Protein AF-A0A927XT81-F1 (afdb_monomer_lite)

Sequence (200 aa):
MRCKNCGIEMKPNAKFCHLCGEPDPSAGAPMPTRICDTCGSEMAREDVYCPNCGIKDGPEVQIVPVVHAEQKTDTRQPLGLAVLVIMAHTLLSVLGLVEHFVEGQYVFNHMQGGGEFVVAGVATIMMIPHWFLLGLGAIFSFVGWVARKPWGYLVASILQCVSVLVLIGVFISRPSYLITYGVLIICGFVSMSLLKKKGY

Structure (mmCIF, N/CA/C/O backbone):
data_AF-A0A927XT81-F1
#
_entry.id   AF-A0A927XT81-F1
#
loop_
_atom_site.group_PDB
_atom_site.id
_atom_site.type_symbol
_atom_site.label_atom_id
_atom_site.label_alt_id
_atom_site.label_comp_id
_atom_site.label_asym_id
_atom_site.label_entity_id
_atom_site.label_seq_id
_atom_site.pdbx_PDB_ins_code
_atom_site.Cartn_x
_atom_site.Cartn_y
_atom_site.Cartn_z
_atom_site.occupancy
_atom_site.B_iso_or_equiv
_atom_site.auth_seq_id
_atom_site.auth_comp_id
_atom_site.auth_asym_id
_atom_site.auth_atom_id
_atom_site.pdbx_PDB_model_num
ATOM 1 N N . MET A 1 1 ? 14.499 6.305 65.878 1.00 74.62 1 MET A N 1
ATOM 2 C CA . MET A 1 1 ? 13.408 6.584 66.846 1.00 74.62 1 MET A CA 1
ATOM 3 C C . MET A 1 1 ? 13.192 5.349 67.707 1.00 74.62 1 MET A C 1
ATOM 5 O O . MET A 1 1 ? 13.441 4.259 67.210 1.00 74.62 1 MET A O 1
ATOM 9 N N . ARG A 1 2 ? 12.825 5.489 68.987 1.00 83.31 2 ARG A N 1
ATOM 10 C CA . ARG A 1 2 ? 12.595 4.341 69.884 1.00 83.31 2 ARG A CA 1
ATOM 11 C C . ARG A 1 2 ? 11.103 4.083 70.047 1.00 83.31 2 ARG A C 1
ATOM 13 O O . ARG A 1 2 ? 10.336 5.033 70.185 1.00 83.31 2 ARG A O 1
ATOM 20 N N . CYS A 1 3 ? 10.703 2.815 70.030 1.00 83.56 3 CYS A N 1
ATOM 21 C CA . CYS A 1 3 ? 9.324 2.428 70.309 1.00 83.56 3 CYS A CA 1
ATOM 22 C C . CYS A 1 3 ? 8.955 2.842 71.743 1.00 83.56 3 CYS A C 1
ATOM 24 O O . CYS A 1 3 ? 9.677 2.510 72.680 1.00 83.56 3 CYS A O 1
ATOM 26 N N . LYS A 1 4 ? 7.831 3.545 71.929 1.00 83.88 4 LYS A N 1
ATOM 27 C CA . LYS A 1 4 ? 7.372 3.972 73.265 1.00 83.88 4 LYS A CA 1
ATOM 28 C C . LYS A 1 4 ? 6.900 2.811 74.145 1.00 83.88 4 LYS A C 1
ATOM 30 O O . LYS A 1 4 ? 6.887 2.960 75.358 1.00 83.88 4 LYS A O 1
ATOM 35 N N . ASN A 1 5 ? 6.527 1.685 73.538 1.00 85.69 5 ASN A N 1
ATOM 36 C CA . ASN A 1 5 ? 6.029 0.509 74.244 1.00 85.69 5 ASN A CA 1
ATOM 37 C C . ASN A 1 5 ? 7.186 -0.410 74.694 1.00 85.69 5 ASN A C 1
ATOM 39 O O . ASN A 1 5 ? 7.349 -0.668 75.880 1.00 85.69 5 ASN A O 1
ATOM 43 N N . CYS A 1 6 ? 8.065 -0.834 73.775 1.00 87.94 6 CYS A N 1
ATOM 44 C CA . CYS A 1 6 ? 9.138 -1.792 74.093 1.00 87.94 6 CYS A CA 1
ATOM 45 C C . CYS A 1 6 ? 10.559 -1.196 74.151 1.00 87.94 6 CYS A C 1
ATOM 47 O O . CYS A 1 6 ? 11.518 -1.920 74.402 1.00 87.94 6 CYS A O 1
ATOM 49 N N . GLY A 1 7 ? 10.733 0.099 73.869 1.00 85.75 7 GLY A N 1
ATOM 50 C CA . GLY A 1 7 ? 12.018 0.803 73.980 1.00 85.75 7 GLY A CA 1
ATOM 51 C C . GLY A 1 7 ? 13.047 0.525 72.876 1.00 85.75 7 GLY A C 1
ATOM 52 O O . GLY A 1 7 ? 14.101 1.164 72.870 1.00 85.75 7 GLY A O 1
ATOM 53 N N . ILE A 1 8 ? 12.768 -0.384 71.933 1.00 88.44 8 ILE A N 1
ATOM 54 C CA . ILE A 1 8 ? 13.733 -0.774 70.895 1.00 88.44 8 ILE A CA 1
ATOM 55 C C . ILE A 1 8 ? 13.899 0.305 69.824 1.00 88.44 8 ILE A C 1
ATOM 57 O O . ILE A 1 8 ? 12.967 1.055 69.515 1.00 88.44 8 ILE A O 1
ATOM 61 N N . GLU A 1 9 ? 15.089 0.378 69.237 1.00 85.88 9 GLU A N 1
ATOM 62 C CA . GLU A 1 9 ? 15.362 1.287 68.130 1.00 85.88 9 GLU A CA 1
ATOM 63 C C . GLU A 1 9 ? 14.723 0.787 66.835 1.00 85.88 9 GLU A C 1
ATOM 65 O O . GLU A 1 9 ? 14.917 -0.344 66.394 1.00 85.88 9 GLU A O 1
ATOM 70 N N . MET A 1 10 ? 13.932 1.662 66.223 1.00 80.69 10 MET A N 1
ATOM 71 C CA . MET A 1 10 ? 13.250 1.421 64.963 1.00 80.69 10 MET A CA 1
ATOM 72 C C . MET A 1 10 ? 14.012 2.085 63.817 1.00 80.69 10 MET A C 1
ATOM 74 O O . MET A 1 10 ? 14.551 3.191 63.966 1.00 80.69 10 MET A O 1
ATOM 78 N N . LYS A 1 11 ? 14.019 1.415 62.658 1.00 81.12 11 LYS A N 1
ATOM 79 C CA . LYS A 1 11 ? 14.530 1.975 61.400 1.00 81.12 11 LYS A CA 1
ATOM 80 C C . LYS A 1 11 ? 13.775 3.270 61.056 1.00 81.12 11 LYS A C 1
ATOM 82 O O . LYS A 1 11 ? 12.571 3.338 61.310 1.00 81.12 11 LYS A O 1
ATOM 87 N N . PRO A 1 12 ? 14.438 4.281 60.468 1.00 72.56 12 PRO A N 1
ATOM 88 C CA . PRO A 1 12 ? 13.758 5.491 60.006 1.00 72.56 12 PRO A CA 1
ATOM 89 C C . PRO A 1 12 ? 12.654 5.122 58.994 1.00 72.56 12 PRO A C 1
ATOM 91 O O . PRO A 1 12 ? 12.904 4.327 58.091 1.00 72.56 12 PRO A O 1
ATOM 94 N N . ASN A 1 13 ? 11.441 5.667 59.172 1.00 70.06 13 ASN A N 1
ATOM 95 C CA . ASN A 1 13 ? 10.201 5.357 58.425 1.00 70.06 13 ASN A CA 1
ATOM 96 C C . ASN A 1 13 ? 9.564 3.965 58.643 1.00 70.06 13 ASN A C 1
ATOM 98 O O . ASN A 1 13 ? 8.733 3.538 57.838 1.00 70.06 13 ASN A O 1
ATOM 102 N N . ALA A 1 14 ? 9.896 3.242 59.716 1.00 70.50 14 ALA A N 1
ATOM 103 C CA . ALA A 1 14 ? 9.127 2.054 60.092 1.00 70.50 14 ALA A CA 1
ATOM 104 C C . ALA A 1 14 ? 7.700 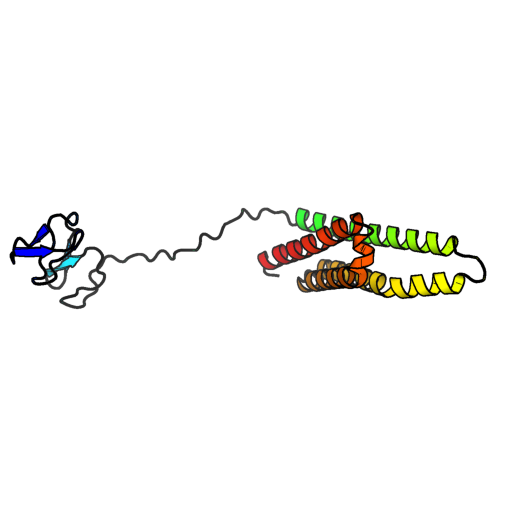2.446 60.531 1.00 70.50 14 ALA A C 1
ATOM 106 O O . ALA A 1 14 ? 7.541 3.247 61.445 1.00 70.50 14 ALA A O 1
ATOM 107 N N . LYS A 1 15 ? 6.667 1.877 59.887 1.00 78.38 15 LYS A N 1
ATOM 108 C CA . LYS A 1 15 ? 5.251 2.114 60.244 1.00 78.38 15 LYS A CA 1
ATOM 109 C C . LYS A 1 15 ? 4.843 1.423 61.551 1.00 78.38 15 LYS A C 1
ATOM 111 O O . LYS A 1 15 ? 3.963 1.912 62.247 1.00 78.38 15 LYS A O 1
ATOM 116 N N . PHE A 1 16 ? 5.501 0.309 61.876 1.00 84.88 16 PHE A N 1
ATOM 117 C CA . PHE A 1 16 ? 5.245 -0.510 63.060 1.00 84.88 16 PHE A CA 1
ATOM 118 C C . PHE A 1 16 ? 6.561 -0.982 63.685 1.00 84.88 16 PHE A C 1
ATOM 120 O O . PHE A 1 16 ? 7.563 -1.181 62.986 1.00 84.88 16 PHE A O 1
ATOM 127 N N . CYS A 1 17 ? 6.553 -1.208 64.997 1.00 86.81 17 CYS A N 1
ATOM 128 C CA . CYS A 1 17 ? 7.654 -1.841 65.706 1.00 86.81 17 CYS A CA 1
ATOM 129 C C . CYS A 1 17 ? 7.784 -3.314 65.297 1.00 86.81 17 CYS A C 1
ATOM 131 O O . CYS A 1 17 ? 6.857 -4.101 65.456 1.00 86.81 17 CYS A O 1
ATOM 133 N N . HIS A 1 18 ? 8.970 -3.709 64.835 1.00 85.00 18 HIS A N 1
ATOM 134 C CA . HIS A 1 18 ? 9.267 -5.087 64.427 1.00 85.00 18 HIS A CA 1
ATOM 135 C C . HIS A 1 18 ? 9.268 -6.099 65.585 1.00 85.00 18 HIS A C 1
ATOM 137 O O . HIS A 1 18 ? 9.259 -7.297 65.323 1.00 85.00 18 HIS A O 1
ATOM 143 N N . LEU A 1 19 ? 9.309 -5.638 66.842 1.00 86.56 19 LEU A N 1
ATOM 144 C CA . LEU A 1 19 ? 9.325 -6.514 68.016 1.00 86.56 19 LEU A CA 1
ATOM 145 C C . LEU A 1 19 ? 7.960 -6.615 68.711 1.00 86.56 19 LEU A C 1
ATOM 147 O O . LEU A 1 19 ? 7.567 -7.708 69.097 1.00 86.56 19 LEU A O 1
ATOM 151 N N . CYS A 1 20 ? 7.239 -5.501 68.883 1.00 83.69 20 CYS A N 1
ATOM 152 C CA . CYS A 1 20 ? 5.967 -5.482 69.619 1.00 83.69 20 CYS A CA 1
ATOM 153 C C . CYS A 1 20 ? 4.733 -5.166 68.762 1.00 83.69 20 CYS A C 1
ATOM 155 O O . CYS A 1 20 ? 3.623 -5.226 69.276 1.00 83.69 20 CYS A O 1
ATOM 157 N N . GLY A 1 21 ? 4.901 -4.811 67.484 1.00 75.88 21 GLY A N 1
ATOM 158 C CA . GLY A 1 21 ? 3.792 -4.493 66.578 1.00 75.88 21 GLY A CA 1
ATOM 159 C C . GLY A 1 21 ? 3.173 -3.103 66.754 1.00 75.88 21 GLY A C 1
ATOM 160 O O . GLY A 1 21 ? 2.334 -2.722 65.945 1.00 75.88 21 GLY A O 1
ATOM 161 N N . GLU A 1 22 ? 3.595 -2.321 67.754 1.00 83.19 22 GLU A N 1
ATOM 162 C CA . GLU A 1 22 ? 3.037 -0.987 68.015 1.00 83.19 22 GLU A CA 1
ATOM 163 C C . GLU A 1 22 ? 3.294 -0.021 66.836 1.00 83.19 22 GLU A C 1
ATOM 165 O O . GLU A 1 22 ? 4.442 0.063 66.374 1.00 83.19 22 GLU A O 1
ATOM 170 N N . PRO A 1 23 ? 2.280 0.720 66.348 1.00 76.69 23 PRO A N 1
ATOM 171 C CA . PRO A 1 23 ? 2.449 1.705 65.282 1.00 76.69 23 PRO A CA 1
ATOM 172 C C . PRO A 1 23 ? 3.305 2.900 65.723 1.00 76.69 23 PRO A C 1
ATOM 174 O O . PRO A 1 23 ? 3.270 3.334 66.876 1.00 76.69 23 PRO A O 1
ATOM 177 N N . ASP A 1 24 ? 4.080 3.462 64.793 1.00 70.38 24 ASP A N 1
ATOM 178 C CA . ASP A 1 24 ? 4.872 4.662 65.067 1.00 70.38 24 ASP A CA 1
ATOM 179 C C . ASP A 1 24 ? 3.983 5.925 65.039 1.00 70.38 24 ASP A C 1
ATOM 181 O O . ASP A 1 24 ? 3.354 6.201 64.015 1.00 70.38 24 ASP A O 1
ATOM 185 N N . PRO A 1 25 ? 3.946 6.745 66.110 1.00 59.03 25 PRO A N 1
ATOM 186 C CA . PRO A 1 25 ? 3.122 7.957 66.155 1.00 59.03 25 PRO A CA 1
ATOM 187 C C . PRO A 1 25 ? 3.550 9.057 65.161 1.00 59.03 25 PRO A C 1
ATOM 189 O O . PRO A 1 25 ? 2.812 10.017 64.961 1.00 59.03 25 PRO A O 1
ATOM 192 N N . SER A 1 26 ? 4.733 8.950 64.550 1.00 61.44 26 SER A N 1
ATOM 193 C CA . SER A 1 26 ? 5.248 9.838 63.501 1.00 61.44 26 SER A CA 1
ATOM 194 C C . SER A 1 26 ? 4.888 9.368 62.086 1.00 61.44 26 SER A C 1
ATOM 196 O O . SER A 1 26 ? 5.132 10.102 61.125 1.00 61.44 26 SER A O 1
ATOM 198 N N . ALA A 1 27 ? 4.328 8.165 61.928 1.00 57.78 27 ALA A N 1
ATOM 199 C CA . ALA A 1 27 ? 3.980 7.576 60.640 1.00 57.78 27 ALA A CA 1
ATOM 200 C C . ALA A 1 27 ? 2.530 7.884 60.220 1.00 57.78 27 ALA A C 1
ATOM 202 O O . ALA A 1 27 ? 1.764 6.977 59.927 1.00 57.78 27 ALA A O 1
ATOM 203 N N . GLY A 1 28 ? 2.176 9.169 60.114 1.00 49.28 28 GLY A N 1
ATOM 204 C CA . GLY A 1 28 ? 0.976 9.615 59.394 1.00 49.28 28 GLY A CA 1
ATOM 205 C C . GLY A 1 28 ? -0.368 9.368 60.100 1.00 49.28 28 GLY A C 1
ATOM 206 O O . GLY A 1 28 ? -0.536 8.453 60.893 1.00 49.28 28 GLY A O 1
ATOM 207 N N . ALA A 1 29 ? -1.321 10.257 59.825 1.00 52.28 29 ALA A N 1
ATOM 208 C CA . ALA A 1 29 ? -2.624 10.379 60.478 1.00 52.28 29 ALA A CA 1
ATOM 209 C C . ALA A 1 29 ? -3.453 9.072 60.560 1.00 52.28 29 ALA A C 1
ATOM 211 O O . ALA A 1 29 ? -3.356 8.229 59.665 1.00 52.28 29 ALA A O 1
ATOM 212 N N . PRO A 1 30 ? -4.324 8.933 61.585 1.00 54.88 30 PRO A N 1
ATOM 213 C CA . PRO A 1 30 ? -5.214 7.784 61.723 1.00 54.88 30 PRO A CA 1
ATOM 214 C C . PRO A 1 30 ? -6.117 7.657 60.492 1.00 54.88 30 PRO A C 1
ATOM 216 O O . PRO A 1 30 ? -6.836 8.590 60.126 1.00 54.88 30 PRO A O 1
ATOM 219 N N . MET A 1 31 ? -6.056 6.496 59.840 1.00 60.44 31 MET A N 1
ATOM 220 C CA . MET A 1 31 ? -6.967 6.146 58.756 1.00 60.44 31 MET A CA 1
ATOM 221 C C . MET A 1 31 ? -8.401 6.127 59.299 1.00 60.44 31 MET A C 1
ATOM 223 O O . MET A 1 31 ? -8.626 5.641 60.408 1.00 60.44 31 MET A O 1
ATOM 227 N N . PRO A 1 32 ? -9.384 6.660 58.557 1.00 62.97 32 PRO A N 1
ATOM 228 C CA . PRO A 1 32 ? -10.759 6.669 59.021 1.00 62.97 32 PRO A CA 1
ATOM 229 C C . PRO A 1 32 ? -11.276 5.228 59.134 1.00 62.97 32 PRO A C 1
ATOM 231 O O . PRO A 1 32 ? -11.311 4.489 58.149 1.00 62.97 32 PRO A O 1
ATOM 234 N N . THR A 1 33 ? -11.685 4.841 60.340 1.00 76.94 33 THR A N 1
ATOM 235 C CA . THR A 1 33 ? -12.297 3.543 60.636 1.00 76.94 33 THR A CA 1
ATOM 236 C C . THR A 1 33 ? -13.815 3.600 60.457 1.00 76.94 33 THR A C 1
ATOM 238 O O . THR A 1 33 ? -14.434 4.672 60.414 1.00 76.94 33 THR A O 1
ATOM 241 N N . ARG A 1 34 ? -14.426 2.429 60.288 1.00 84.25 34 ARG A N 1
ATOM 242 C CA . ARG A 1 34 ? -15.876 2.212 60.312 1.00 84.25 34 ARG A CA 1
ATOM 243 C C . ARG A 1 34 ? -16.192 0.981 61.155 1.00 84.25 34 ARG A C 1
ATOM 245 O O . ARG A 1 34 ? -15.332 0.129 61.340 1.00 84.25 34 ARG A O 1
ATOM 252 N N . ILE A 1 35 ? -17.423 0.884 61.638 1.00 87.62 35 ILE A N 1
ATOM 253 C CA . ILE A 1 35 ? -17.896 -0.269 62.406 1.00 87.62 35 ILE A CA 1
ATOM 254 C C . ILE A 1 35 ? -18.663 -1.198 61.459 1.00 87.62 35 ILE A C 1
ATOM 256 O O . ILE A 1 35 ? -19.366 -0.735 60.561 1.00 87.62 35 ILE A O 1
ATOM 260 N N . CYS A 1 36 ? -18.458 -2.502 61.616 1.00 86.56 36 CYS A N 1
ATOM 261 C CA . CYS A 1 36 ? -19.225 -3.548 60.951 1.00 86.56 36 CYS A CA 1
ATOM 262 C C . CYS A 1 36 ? -20.665 -3.558 61.482 1.00 86.56 36 CYS A C 1
ATOM 264 O O . CYS A 1 36 ? -20.862 -3.717 62.688 1.00 86.56 36 CYS A O 1
ATOM 266 N N . ASP A 1 37 ? -21.662 -3.432 60.607 1.00 86.44 37 ASP A N 1
ATOM 267 C CA . ASP A 1 37 ? -23.073 -3.370 61.015 1.00 86.44 37 ASP A CA 1
ATOM 268 C C . ASP A 1 37 ? -23.565 -4.703 61.597 1.00 86.44 37 ASP A C 1
ATOM 270 O O . ASP A 1 37 ? -24.497 -4.732 62.400 1.00 86.44 37 ASP A O 1
ATOM 274 N N . THR A 1 38 ? -22.912 -5.813 61.232 1.00 86.81 38 THR A N 1
ATOM 275 C CA . THR A 1 38 ? -23.339 -7.146 61.663 1.00 86.81 38 THR A CA 1
ATOM 276 C C . THR A 1 38 ? -22.687 -7.611 62.966 1.00 86.81 38 THR A C 1
ATOM 278 O O . THR A 1 38 ? -23.356 -8.203 63.810 1.00 86.81 38 THR A O 1
ATOM 281 N N . CYS A 1 39 ? -21.381 -7.388 63.147 1.00 88.00 39 CYS A N 1
ATOM 282 C CA . CYS A 1 39 ? -20.647 -7.897 64.317 1.00 88.00 39 CYS A CA 1
ATOM 283 C C . CYS A 1 39 ? -20.081 -6.809 65.237 1.00 88.00 39 CYS A C 1
ATOM 285 O O . CYS A 1 39 ? -19.530 -7.134 66.287 1.00 88.00 39 CYS A O 1
ATOM 287 N N . GLY A 1 40 ? -20.191 -5.532 64.862 1.00 85.12 40 GLY A N 1
ATOM 288 C CA . GLY A 1 40 ? -19.720 -4.413 65.676 1.00 85.12 40 GLY A CA 1
ATOM 289 C C . GLY A 1 40 ? -18.198 -4.244 65.733 1.00 85.12 40 GLY A C 1
ATOM 290 O O . GLY A 1 40 ? -17.719 -3.408 66.493 1.00 85.12 40 GLY A O 1
ATOM 291 N N . SER A 1 41 ? -17.416 -5.005 64.957 1.00 85.69 41 SER A N 1
ATOM 292 C CA . SER A 1 41 ? -15.956 -4.848 64.929 1.00 85.69 41 SER A CA 1
ATOM 293 C C . SER A 1 41 ? -15.529 -3.589 64.172 1.00 85.69 41 SER A C 1
ATOM 295 O O . SER A 1 41 ? -16.116 -3.261 63.138 1.00 85.69 41 SER A O 1
ATOM 297 N N . GLU A 1 42 ? -14.459 -2.939 64.624 1.00 84.75 42 GLU A N 1
ATOM 298 C CA . GLU A 1 42 ? -13.813 -1.844 63.894 1.00 84.75 42 GLU A CA 1
ATOM 299 C C . GLU A 1 42 ? -13.052 -2.368 62.667 1.00 84.75 42 GLU A C 1
ATOM 301 O O . GLU A 1 42 ? -12.356 -3.381 62.736 1.00 84.75 42 GLU A O 1
ATOM 306 N N . MET A 1 43 ? -13.200 -1.683 61.532 1.00 82.75 43 MET A N 1
ATOM 307 C CA . MET A 1 43 ? -12.609 -2.042 60.237 1.00 82.75 43 MET A CA 1
ATOM 308 C C . MET A 1 43 ? -12.103 -0.794 59.511 1.00 82.75 43 MET A C 1
ATOM 310 O O . MET A 1 43 ? -12.576 0.320 59.773 1.00 82.75 43 MET A O 1
ATOM 314 N N . ALA A 1 44 ? -11.175 -0.956 58.565 1.00 79.88 44 ALA A N 1
ATOM 315 C CA . ALA A 1 44 ? -10.778 0.152 57.704 1.00 79.88 44 ALA A CA 1
ATOM 316 C C . ALA A 1 44 ? -11.930 0.513 56.751 1.00 79.88 44 ALA A C 1
ATOM 318 O O . ALA A 1 44 ? -12.693 -0.348 56.313 1.00 79.88 44 ALA A O 1
ATOM 319 N N . ARG A 1 45 ? -12.083 1.800 56.404 1.00 75.94 45 ARG A N 1
ATOM 320 C CA . ARG A 1 45 ? -13.149 2.235 55.475 1.00 75.94 45 ARG A CA 1
ATOM 321 C C . ARG A 1 45 ? -13.073 1.603 54.083 1.00 75.94 45 ARG A C 1
ATOM 323 O O . ARG A 1 45 ? -14.087 1.582 53.391 1.00 75.94 45 ARG A O 1
ATOM 330 N N . GLU A 1 46 ? -11.897 1.137 53.686 1.00 76.19 46 GLU A N 1
ATOM 331 C CA . GLU A 1 46 ? -11.627 0.523 52.383 1.00 76.19 46 GLU A CA 1
ATOM 332 C C . GLU A 1 46 ? -11.866 -0.993 52.346 1.00 76.19 46 GLU A C 1
ATOM 334 O O . GLU A 1 46 ? -11.949 -1.566 51.260 1.00 76.19 46 GLU A O 1
ATOM 339 N N . ASP A 1 47 ? -12.041 -1.639 53.503 1.00 75.62 47 ASP A N 1
ATOM 340 C CA . ASP A 1 47 ? -12.268 -3.079 53.560 1.00 75.62 47 ASP A CA 1
ATOM 341 C C . ASP A 1 47 ? -13.691 -3.424 53.105 1.00 75.62 47 ASP A C 1
ATOM 343 O O . ASP A 1 47 ? -14.693 -2.967 53.664 1.00 75.62 47 ASP A O 1
ATOM 347 N N . VAL A 1 48 ? -13.778 -4.261 52.067 1.00 82.56 48 VAL A N 1
ATOM 348 C CA . VAL A 1 48 ? -15.056 -4.745 51.518 1.00 82.56 48 VAL A CA 1
ATOM 349 C C . VAL A 1 48 ? -15.659 -5.854 52.385 1.00 82.56 48 VAL A C 1
ATOM 351 O O . VAL A 1 48 ? -16.880 -5.979 52.484 1.00 82.56 48 VAL A O 1
ATOM 354 N N . TYR A 1 49 ? -14.798 -6.639 53.032 1.00 86.94 49 TYR A N 1
ATOM 355 C CA . TYR A 1 49 ? -15.160 -7.795 53.844 1.00 86.94 49 TYR A CA 1
ATOM 356 C C . TYR A 1 49 ? -14.704 -7.596 55.278 1.00 86.94 49 TYR A C 1
ATOM 358 O O . TYR A 1 49 ? -13.583 -7.153 55.523 1.00 86.94 49 TYR A O 1
ATOM 366 N N . CYS A 1 50 ? -15.551 -7.982 56.227 1.00 88.00 50 CYS A N 1
ATOM 367 C CA . CYS A 1 50 ? -15.183 -7.927 57.626 1.00 88.00 50 CYS A CA 1
ATOM 368 C C . CYS A 1 50 ? -14.135 -8.993 57.975 1.00 88.00 50 CYS A C 1
ATOM 370 O O . CYS A 1 50 ? -14.412 -10.179 57.790 1.00 88.00 50 CYS A O 1
ATOM 372 N N . PRO A 1 51 ? -12.972 -8.626 58.550 1.00 81.94 51 PRO A N 1
ATOM 373 C CA . PRO A 1 51 ? -11.949 -9.596 58.941 1.00 81.94 51 PRO A CA 1
ATOM 374 C C . PRO A 1 51 ? -12.369 -10.468 60.134 1.00 81.94 51 PRO A C 1
ATOM 376 O O . PRO A 1 51 ? -11.752 -11.500 60.376 1.00 81.94 51 PRO A O 1
ATOM 379 N N . ASN A 1 52 ? -13.401 -10.066 60.885 1.00 86.75 52 ASN A N 1
ATOM 380 C CA . ASN A 1 52 ? -13.885 -10.801 62.052 1.00 86.75 52 ASN A CA 1
ATOM 381 C C . ASN A 1 52 ? -15.046 -11.753 61.703 1.00 86.75 52 ASN A C 1
ATOM 383 O O . ASN A 1 52 ? -14.986 -12.936 62.018 1.00 86.75 52 ASN A O 1
ATOM 387 N N . CYS A 1 53 ? -16.087 -11.273 61.009 1.00 85.75 53 CYS A N 1
ATOM 388 C CA . CYS A 1 53 ? -17.267 -12.092 60.692 1.00 85.75 53 CYS A CA 1
ATOM 389 C C . CYS A 1 53 ? -17.343 -12.582 59.237 1.00 85.75 53 CYS A C 1
ATOM 391 O O . CYS A 1 53 ? -18.207 -13.396 58.921 1.00 85.75 53 CYS A O 1
ATOM 393 N N . GLY A 1 54 ? -16.479 -12.096 58.340 1.00 81.00 54 GLY A N 1
ATOM 394 C CA . GLY A 1 54 ? -16.453 -12.490 56.926 1.00 81.00 54 GLY A CA 1
ATOM 395 C C . GLY A 1 54 ? -17.592 -11.925 56.068 1.00 81.00 54 GLY A C 1
ATOM 396 O O . GLY A 1 54 ? -17.672 -12.239 54.881 1.00 81.00 54 GLY A O 1
ATOM 397 N N . ILE A 1 55 ? -18.474 -11.095 56.634 1.00 86.94 55 ILE A N 1
ATOM 398 C CA . ILE A 1 55 ? -19.619 -10.518 55.918 1.00 86.94 55 ILE A CA 1
ATOM 399 C C . ILE A 1 55 ? -19.177 -9.287 55.118 1.00 86.94 55 ILE A C 1
ATOM 401 O O . ILE A 1 55 ? -18.294 -8.527 55.524 1.00 86.94 55 ILE A O 1
ATOM 405 N N . LYS A 1 56 ? -19.773 -9.125 53.935 1.00 84.94 56 LYS A N 1
ATOM 406 C CA . LYS A 1 56 ? -19.535 -8.004 53.022 1.00 84.94 56 LYS A CA 1
ATOM 407 C C . LYS A 1 56 ? -20.271 -6.740 53.480 1.00 84.94 56 LYS A C 1
ATOM 409 O O . LYS A 1 56 ? -21.348 -6.435 52.981 1.00 84.94 56 LYS A O 1
ATOM 414 N N . ASP A 1 57 ? -19.659 -6.003 54.398 1.00 77.44 57 ASP A N 1
ATOM 415 C CA . ASP A 1 57 ? -20.224 -4.757 54.933 1.00 77.44 57 ASP A CA 1
ATOM 416 C C . ASP A 1 57 ? -19.581 -3.495 54.313 1.00 77.44 57 ASP A C 1
ATOM 418 O O . ASP A 1 57 ? -19.896 -2.374 54.703 1.00 77.44 57 ASP A O 1
ATOM 422 N N . GLY A 1 58 ? -18.689 -3.631 53.324 1.00 69.00 58 GLY A N 1
ATOM 423 C CA . GLY A 1 58 ? -18.042 -2.503 52.642 1.00 69.00 58 GLY A CA 1
ATOM 424 C C . GLY A 1 58 ? -18.968 -1.657 51.756 1.00 69.00 58 GLY A C 1
ATOM 425 O O . GLY A 1 58 ? -20.024 -2.127 51.335 1.00 69.00 58 GLY A O 1
ATOM 426 N N . PRO A 1 59 ? -18.589 -0.401 51.438 1.00 64.31 59 PRO A N 1
ATOM 427 C CA . PRO A 1 59 ? -19.323 0.366 50.441 1.00 64.31 59 PRO A CA 1
ATOM 428 C C . PRO A 1 59 ? -19.165 -0.336 49.090 1.00 64.31 59 PRO A C 1
ATOM 430 O O . PRO A 1 59 ? -18.067 -0.780 48.751 1.00 64.31 59 PRO A O 1
ATOM 433 N N . GLU A 1 60 ? -20.251 -0.450 48.325 1.00 55.53 60 GLU A N 1
ATOM 434 C CA . GLU A 1 60 ? -20.209 -0.953 46.954 1.00 55.53 60 GLU A CA 1
ATOM 435 C C . GLU A 1 60 ? -19.313 -0.017 46.141 1.00 55.53 60 GLU A C 1
ATOM 437 O O . GLU A 1 60 ? -19.729 1.048 45.681 1.00 55.53 60 GLU A O 1
ATOM 442 N N . VAL A 1 61 ? -18.032 -0.377 46.044 1.00 53.88 61 VAL A N 1
ATOM 443 C CA . VAL A 1 61 ? -17.089 0.268 45.146 1.00 53.88 61 VAL A CA 1
ATOM 444 C C . VAL A 1 61 ? -17.648 -0.021 43.770 1.00 53.88 61 VAL A C 1
ATOM 446 O O . VAL A 1 61 ? -17.483 -1.122 43.247 1.00 53.88 61 VAL A O 1
ATOM 449 N N . GLN A 1 62 ? -18.363 0.954 43.204 1.00 47.53 62 GLN A N 1
ATOM 450 C CA . GLN A 1 62 ? -18.634 0.968 41.782 1.00 47.53 62 GLN A CA 1
ATOM 451 C C . GLN A 1 62 ? -17.264 0.912 41.129 1.00 47.53 62 GLN A C 1
ATOM 453 O O . GLN A 1 62 ? -16.532 1.901 41.069 1.00 47.53 62 GLN A O 1
ATOM 458 N N . ILE A 1 63 ? -16.900 -0.291 40.703 1.00 52.22 63 ILE A N 1
ATOM 459 C CA . ILE A 1 63 ? -15.832 -0.534 39.762 1.00 52.22 63 ILE A CA 1
ATOM 460 C C . ILE A 1 63 ? -16.361 0.125 38.498 1.00 52.22 63 ILE A C 1
ATOM 462 O O . ILE A 1 63 ? -16.975 -0.516 37.651 1.00 52.22 63 ILE A O 1
ATOM 466 N N . VAL A 1 64 ? -16.220 1.448 38.401 1.00 56.78 64 VAL A N 1
ATOM 467 C CA . VAL A 1 64 ? -16.233 2.088 37.102 1.00 56.78 64 VAL A CA 1
ATOM 468 C C . VAL A 1 64 ? -15.083 1.367 36.420 1.00 56.78 64 VAL A C 1
ATOM 470 O O . VAL A 1 64 ? -13.953 1.470 36.916 1.00 56.78 64 VAL A O 1
ATOM 473 N N . PRO A 1 65 ? -15.334 0.532 35.394 1.00 48.88 65 PRO A N 1
ATOM 474 C CA . PRO A 1 65 ? -14.225 -0.014 34.646 1.00 48.88 65 PRO A CA 1
ATOM 475 C C . PRO A 1 65 ? -13.355 1.190 34.312 1.00 48.88 65 PRO A C 1
ATOM 477 O O . PRO A 1 65 ? -13.877 2.241 33.926 1.00 48.88 65 PRO A O 1
ATOM 480 N N . VAL A 1 66 ? -12.045 1.080 34.524 1.00 52.88 66 VAL A N 1
ATOM 481 C CA . VAL A 1 66 ? -11.108 1.971 33.850 1.00 52.88 66 VAL A CA 1
ATOM 482 C C . VAL A 1 66 ? -11.307 1.645 32.379 1.00 52.88 66 VAL A C 1
ATOM 484 O O . VAL A 1 66 ? -10.618 0.807 31.799 1.00 52.88 66 VAL A O 1
ATOM 487 N N . VAL A 1 67 ? -12.347 2.248 31.802 1.00 52.19 67 VAL A N 1
ATOM 488 C CA . VAL A 1 67 ? -12.515 2.424 30.383 1.00 52.19 67 VAL A CA 1
ATOM 489 C C . VAL A 1 67 ? -11.231 3.152 30.067 1.00 52.19 67 VAL A C 1
ATOM 491 O O . VAL A 1 67 ? -11.057 4.314 30.440 1.00 52.19 67 VAL A O 1
ATOM 494 N N . HIS A 1 68 ? -10.271 2.412 29.503 1.00 46.94 68 HIS A N 1
ATOM 495 C CA . HIS A 1 68 ? -9.251 3.010 28.668 1.00 46.94 68 HIS A CA 1
ATOM 496 C C . HIS A 1 68 ? -9.992 4.084 27.915 1.00 46.94 68 HIS A C 1
ATOM 498 O O . HIS A 1 68 ? -10.942 3.737 27.215 1.00 46.94 68 HIS A O 1
ATOM 504 N N . ALA A 1 69 ? -9.674 5.347 28.197 1.00 43.25 69 ALA A N 1
ATOM 505 C CA . ALA A 1 69 ? -10.295 6.461 27.529 1.00 43.25 69 ALA A CA 1
ATOM 506 C C . ALA A 1 69 ? -10.080 6.190 26.046 1.00 43.25 69 ALA A C 1
ATOM 508 O O . ALA A 1 69 ? -8.992 6.397 25.509 1.00 43.25 69 ALA A O 1
ATOM 509 N N . GLU A 1 70 ? -11.098 5.605 25.420 1.00 46.88 70 GLU A N 1
ATOM 510 C CA . GLU A 1 70 ? -11.169 5.437 23.999 1.00 46.88 70 GLU A CA 1
ATOM 511 C C . GLU A 1 70 ? -11.139 6.884 23.558 1.00 46.88 70 GLU A C 1
ATOM 513 O O . GLU A 1 70 ? -1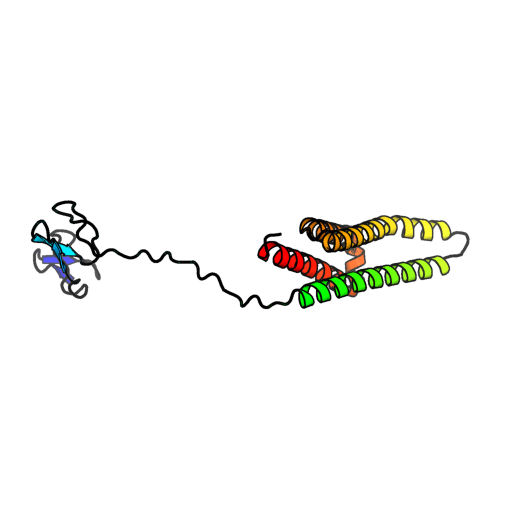2.043 7.665 23.874 1.00 46.88 70 GLU A O 1
ATOM 518 N N . GLN A 1 71 ? -10.007 7.289 22.985 1.00 48.22 71 GLN A N 1
ATOM 519 C CA . GLN A 1 71 ? -9.898 8.572 22.336 1.00 48.22 71 GLN A CA 1
ATOM 520 C C . GLN A 1 71 ? -11.012 8.582 21.300 1.00 48.22 71 GLN A C 1
ATOM 522 O O . GLN A 1 71 ? -10.842 8.097 20.183 1.00 48.22 71 GLN A O 1
ATOM 527 N N . LYS A 1 72 ? -12.159 9.149 21.671 1.00 42.78 72 LYS A N 1
ATOM 528 C CA . LYS A 1 72 ? -13.202 9.570 20.758 1.00 42.78 72 LYS A CA 1
ATOM 529 C C . LYS A 1 72 ? -12.604 10.733 19.984 1.00 42.78 72 LYS A C 1
ATOM 531 O O . LYS A 1 72 ? -12.878 11.899 20.248 1.00 42.78 72 LYS A O 1
ATOM 536 N N . THR A 1 73 ? -11.702 10.403 19.063 1.00 42.81 73 THR A N 1
ATOM 537 C CA . THR A 1 73 ? -11.317 11.306 17.997 1.00 42.81 73 THR A CA 1
ATOM 538 C C . THR A 1 73 ? -12.588 11.462 17.191 1.00 42.81 73 THR A C 1
ATOM 540 O O . THR A 1 73 ? -13.091 10.495 16.616 1.00 42.81 73 THR A O 1
ATOM 543 N N . ASP A 1 74 ? -13.161 12.654 17.281 1.00 43.38 74 ASP A N 1
ATOM 544 C CA . ASP A 1 74 ? -14.345 13.097 16.570 1.00 43.38 74 ASP A CA 1
ATOM 545 C C . ASP A 1 74 ? -14.302 12.597 15.117 1.00 43.38 74 ASP A C 1
ATOM 547 O O . ASP A 1 74 ? -13.577 13.100 14.257 1.00 43.38 74 ASP A O 1
ATOM 551 N N . THR A 1 75 ? -15.015 11.498 14.866 1.00 49.25 75 THR A N 1
ATOM 552 C CA . THR A 1 75 ? -15.021 10.787 13.589 1.00 49.25 75 THR A CA 1
ATOM 553 C C . THR A 1 75 ? -16.077 11.437 12.705 1.00 49.25 75 THR A C 1
ATOM 555 O O . THR A 1 75 ? -17.080 10.845 12.323 1.00 49.25 75 THR A O 1
ATOM 558 N N . ARG A 1 76 ? -15.827 12.703 12.375 1.00 47.56 76 ARG A N 1
ATOM 559 C CA . ARG A 1 76 ? -16.384 13.389 11.207 1.00 47.56 76 ARG A CA 1
ATOM 560 C C . ARG A 1 76 ? -15.320 13.548 10.123 1.00 47.56 76 ARG A C 1
ATOM 562 O O . ARG A 1 76 ? -15.320 14.526 9.386 1.00 47.56 76 ARG A O 1
ATOM 569 N N . GLN A 1 77 ? -14.406 12.586 9.989 1.00 56.97 77 GLN A N 1
ATOM 570 C CA . GLN A 1 77 ? -13.573 12.531 8.791 1.00 56.97 77 GLN A CA 1
ATOM 571 C C . GLN A 1 77 ? -14.439 12.037 7.629 1.00 56.97 77 GLN A C 1
ATOM 573 O O . GLN A 1 77 ? -14.926 10.897 7.656 1.00 56.97 77 GLN A O 1
ATOM 578 N N . PRO A 1 78 ? -14.703 12.905 6.636 1.00 53.16 78 PRO A N 1
ATOM 579 C CA . PRO A 1 78 ? -15.719 12.637 5.652 1.00 53.16 78 PRO A CA 1
ATOM 580 C C . PRO A 1 78 ? -15.194 11.518 4.770 1.00 53.16 78 PRO A C 1
ATOM 582 O O . PRO A 1 78 ? -14.047 11.529 4.326 1.00 53.16 78 PRO A O 1
ATOM 585 N N . LEU A 1 79 ? -16.063 10.558 4.479 1.00 61.03 79 LEU A N 1
ATOM 586 C CA . LEU A 1 79 ? -15.868 9.560 3.432 1.00 61.03 79 LEU A CA 1
ATOM 587 C C . LEU A 1 79 ? -15.292 10.192 2.143 1.00 61.03 79 LEU A C 1
ATOM 589 O O . LEU A 1 79 ? -14.492 9.560 1.465 1.00 61.03 79 LEU A O 1
ATOM 593 N N . GLY A 1 80 ? -15.616 11.466 1.880 1.00 62.78 80 GLY A N 1
ATOM 594 C CA . GLY A 1 80 ? -15.043 12.280 0.810 1.00 62.78 80 GLY A CA 1
ATOM 595 C C . GLY A 1 80 ? -13.527 12.489 0.875 1.00 62.78 80 GLY A C 1
ATOM 596 O O . GLY A 1 80 ? -12.896 12.382 -0.163 1.00 62.78 80 GLY A O 1
ATOM 597 N N . LEU A 1 81 ? -12.907 12.714 2.041 1.00 68.25 81 LEU A N 1
ATOM 598 C CA . LEU A 1 81 ? -11.452 12.931 2.129 1.00 68.25 81 LEU A CA 1
ATOM 599 C C . LEU A 1 81 ? -10.682 11.640 1.832 1.00 68.25 81 LEU A C 1
ATOM 601 O O . LEU A 1 81 ? -9.717 11.661 1.080 1.00 68.25 81 LEU A O 1
ATOM 605 N N . ALA A 1 82 ? -11.139 10.506 2.370 1.00 65.00 82 ALA A N 1
ATOM 606 C CA . ALA A 1 82 ? -10.538 9.208 2.069 1.00 65.00 82 ALA A CA 1
ATOM 607 C C . ALA A 1 82 ? -10.679 8.865 0.577 1.00 65.00 82 ALA A C 1
ATOM 609 O O . ALA A 1 82 ? -9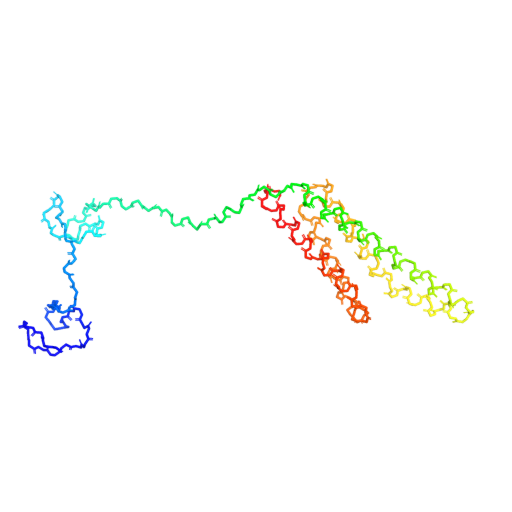.717 8.433 -0.046 1.00 65.00 82 ALA A O 1
ATOM 610 N N . VAL A 1 83 ? -11.850 9.123 -0.017 1.00 70.12 83 VAL A N 1
ATOM 611 C CA . VAL A 1 83 ? -12.079 8.928 -1.456 1.00 70.12 83 VAL A CA 1
ATOM 612 C C . VAL A 1 83 ? -11.214 9.870 -2.294 1.00 70.12 83 VAL A C 1
ATOM 614 O O . VAL A 1 83 ? -10.642 9.425 -3.279 1.00 70.12 83 VAL A O 1
ATOM 617 N N . LEU A 1 84 ? -11.058 11.133 -1.897 1.00 71.81 84 LEU A N 1
ATOM 618 C CA . LEU A 1 84 ? -10.233 12.112 -2.609 1.00 71.81 84 LEU A CA 1
ATOM 619 C C . LEU A 1 84 ? -8.747 11.742 -2.529 1.00 71.81 84 LEU A C 1
ATOM 621 O O . LEU A 1 84 ? -8.057 11.802 -3.540 1.00 71.81 84 LEU A O 1
ATOM 625 N N . VAL A 1 85 ? -8.276 11.253 -1.377 1.00 71.19 85 VAL A N 1
ATOM 626 C CA . VAL A 1 85 ? -6.915 10.717 -1.219 1.00 71.19 85 VAL A CA 1
ATOM 627 C C . VAL A 1 85 ? -6.711 9.476 -2.090 1.00 71.19 85 VAL A C 1
ATOM 629 O O . VAL A 1 85 ? -5.701 9.397 -2.775 1.00 71.19 85 VAL A O 1
ATOM 632 N N . ILE A 1 86 ? -7.667 8.542 -2.140 1.00 70.06 86 ILE A N 1
ATOM 633 C CA . ILE A 1 86 ? -7.581 7.334 -2.984 1.00 70.06 86 ILE A CA 1
ATOM 634 C C . ILE A 1 86 ? -7.638 7.686 -4.484 1.00 70.06 86 ILE A C 1
ATOM 636 O O . ILE A 1 86 ? -6.899 7.115 -5.286 1.00 70.06 86 ILE A O 1
ATOM 640 N N . MET A 1 87 ? -8.475 8.646 -4.877 1.00 72.69 87 MET A N 1
ATOM 641 C CA . MET A 1 87 ? -8.572 9.142 -6.256 1.00 72.69 87 MET A CA 1
ATOM 642 C C . MET A 1 87 ? -7.296 9.873 -6.682 1.00 72.69 87 MET A C 1
ATOM 644 O O . MET A 1 87 ? -6.759 9.607 -7.751 1.00 72.69 87 MET A O 1
ATOM 648 N N . ALA A 1 88 ? -6.760 10.746 -5.827 1.00 77.31 88 ALA A N 1
ATOM 649 C CA . ALA A 1 88 ? -5.478 11.402 -6.070 1.00 77.31 88 ALA A CA 1
ATOM 650 C C . ALA A 1 88 ? -4.335 10.378 -6.149 1.00 77.31 88 ALA A C 1
ATOM 652 O O . ALA A 1 88 ? -3.459 10.488 -6.998 1.00 77.31 88 ALA A O 1
ATOM 653 N N . HIS A 1 89 ? -4.378 9.344 -5.311 1.00 73.56 89 HIS A N 1
ATOM 654 C CA . HIS A 1 89 ? -3.395 8.267 -5.260 1.00 73.56 89 HIS A CA 1
ATOM 655 C C . HIS A 1 89 ? -3.413 7.374 -6.511 1.00 73.56 89 HIS A C 1
ATOM 657 O O . HIS A 1 89 ? -2.359 7.051 -7.059 1.00 73.56 89 HIS A O 1
ATOM 663 N N . THR A 1 90 ? -4.600 6.999 -6.995 1.00 71.88 90 THR A N 1
ATOM 664 C CA . THR A 1 90 ? -4.754 6.245 -8.251 1.00 71.88 90 THR A CA 1
ATOM 665 C C . THR A 1 90 ? -4.341 7.088 -9.456 1.00 71.88 90 THR A C 1
ATOM 667 O O . THR A 1 90 ? -3.596 6.599 -10.300 1.00 71.88 90 THR A O 1
ATOM 670 N N . LEU A 1 91 ? -4.711 8.371 -9.493 1.00 81.94 91 LEU A N 1
ATOM 671 C CA . LEU A 1 91 ? -4.284 9.302 -10.539 1.00 81.94 91 LEU A CA 1
ATOM 672 C C . LEU A 1 91 ? -2.758 9.473 -10.576 1.00 81.94 91 LEU A C 1
ATOM 674 O O . LEU A 1 91 ? -2.159 9.371 -11.642 1.00 81.94 91 LEU A O 1
ATOM 678 N N . LEU A 1 92 ? -2.118 9.677 -9.421 1.00 79.06 92 LEU A N 1
ATOM 679 C CA . LEU A 1 92 ? -0.665 9.849 -9.334 1.00 79.06 92 LEU A CA 1
ATOM 680 C C . LEU A 1 92 ? 0.088 8.572 -9.734 1.00 79.06 92 LEU A C 1
ATOM 682 O O . LEU A 1 92 ? 1.124 8.646 -10.388 1.00 79.06 92 LEU A O 1
ATOM 686 N N . SER A 1 93 ? -0.461 7.401 -9.400 1.00 70.31 93 SER A N 1
ATOM 687 C CA . SER A 1 93 ? 0.099 6.109 -9.817 1.00 70.31 93 SER A CA 1
ATOM 688 C C . SER A 1 93 ? 0.027 5.918 -11.335 1.00 70.31 93 SER A C 1
ATOM 690 O O . SER A 1 93 ? 0.980 5.436 -11.942 1.00 70.31 93 SER A O 1
ATOM 692 N N . VAL A 1 94 ? -1.081 6.331 -11.962 1.00 77.56 94 VAL A N 1
ATOM 693 C CA . VAL A 1 94 ? -1.234 6.296 -13.424 1.00 77.56 94 VAL A CA 1
ATOM 694 C C . VAL A 1 94 ? -0.275 7.279 -14.094 1.00 77.56 94 VAL A C 1
ATOM 696 O O . VAL A 1 94 ? 0.388 6.907 -15.056 1.00 77.56 94 VAL A O 1
ATOM 699 N N . LEU A 1 95 ? -0.140 8.499 -13.568 1.00 79.88 95 LEU A N 1
ATOM 700 C CA . LEU A 1 95 ? 0.811 9.486 -14.089 1.00 79.88 95 LEU A CA 1
ATOM 701 C C . LEU A 1 95 ? 2.262 8.992 -13.989 1.00 79.88 95 LEU A C 1
ATOM 703 O O . LEU A 1 95 ? 2.989 9.069 -14.974 1.00 79.88 95 LEU A O 1
ATOM 707 N N . GLY A 1 96 ? 2.657 8.397 -12.859 1.00 74.56 96 GLY A N 1
ATOM 708 C CA . GLY A 1 96 ? 3.992 7.810 -12.700 1.00 74.56 96 GLY A CA 1
ATOM 709 C C . GLY A 1 96 ? 4.269 6.655 -13.672 1.00 74.56 96 GLY A C 1
ATOM 710 O O . GLY A 1 96 ? 5.390 6.518 -14.164 1.00 74.56 96 GLY A O 1
ATOM 711 N N . LEU A 1 97 ? 3.248 5.853 -14.002 1.00 73.69 97 LEU A N 1
ATOM 712 C CA . LEU A 1 97 ? 3.351 4.802 -15.018 1.00 73.69 97 LEU A CA 1
ATOM 713 C C . LEU A 1 97 ? 3.510 5.386 -16.430 1.00 73.69 97 LEU A C 1
ATOM 715 O O . LEU A 1 97 ? 4.297 4.866 -17.218 1.00 73.69 97 LEU A O 1
ATOM 719 N N . VAL A 1 98 ? 2.813 6.483 -16.739 1.00 79.81 98 VAL A N 1
ATOM 720 C CA . VAL A 1 98 ? 2.962 7.205 -18.012 1.00 79.81 98 VAL A CA 1
ATOM 721 C C . VAL A 1 98 ? 4.358 7.816 -18.133 1.00 79.81 98 VAL A C 1
ATOM 723 O O . VAL A 1 98 ? 4.985 7.654 -19.176 1.00 79.81 98 VAL A O 1
ATOM 726 N N . GLU A 1 99 ? 4.882 8.451 -17.081 1.00 76.19 99 GLU A N 1
ATOM 727 C CA . GLU A 1 99 ? 6.252 8.990 -17.071 1.00 76.19 99 GLU A CA 1
ATOM 728 C C . GLU A 1 99 ? 7.290 7.893 -17.337 1.00 76.19 99 GLU A C 1
ATOM 730 O O . GLU A 1 99 ? 8.146 8.054 -18.208 1.00 76.19 99 GLU A O 1
ATOM 735 N N . HIS A 1 100 ? 7.165 6.739 -16.674 1.00 71.19 100 HIS A N 1
ATOM 736 C CA . HIS A 1 100 ? 8.037 5.588 -16.926 1.00 71.19 100 HIS A CA 1
ATOM 737 C C . HIS A 1 100 ? 7.919 5.079 -18.365 1.00 71.19 100 HIS A C 1
ATOM 739 O O . HIS A 1 100 ? 8.934 4.803 -19.006 1.00 71.19 100 HIS A O 1
ATOM 745 N N . PHE A 1 101 ? 6.696 4.984 -18.896 1.00 75.19 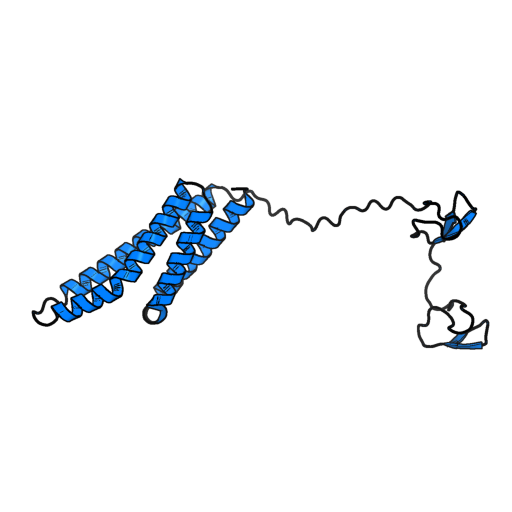101 PHE A N 1
ATOM 746 C CA . PHE A 1 101 ? 6.459 4.542 -20.269 1.00 75.19 101 PHE A CA 1
ATOM 747 C C . PHE A 1 101 ? 7.103 5.488 -21.291 1.00 75.19 101 PHE A C 1
ATOM 749 O O . PHE A 1 101 ? 7.741 5.032 -22.242 1.00 75.19 101 PHE A O 1
ATOM 756 N N . VAL A 1 102 ? 6.999 6.800 -21.069 1.00 80.31 102 VAL A N 1
ATOM 757 C CA . VAL A 1 102 ? 7.616 7.829 -21.915 1.00 80.31 102 VAL A CA 1
ATOM 758 C C . VAL A 1 102 ? 9.144 7.782 -21.824 1.00 80.31 102 VAL A C 1
ATOM 760 O O . VAL A 1 102 ? 9.799 7.803 -22.867 1.00 80.31 102 VAL A O 1
ATOM 763 N N . GLU A 1 103 ? 9.727 7.645 -20.626 1.00 71.50 103 GLU A N 1
ATOM 764 C CA . GLU A 1 103 ? 11.180 7.464 -20.460 1.00 71.50 103 GLU A CA 1
ATOM 765 C C . GLU A 1 103 ? 11.675 6.200 -21.188 1.00 71.50 103 GLU A C 1
ATOM 767 O O . GLU A 1 103 ? 12.681 6.244 -21.900 1.00 71.50 103 GLU A O 1
ATOM 772 N N . GLY A 1 104 ? 10.941 5.087 -21.081 1.00 67.69 104 GLY A N 1
ATOM 773 C CA . GLY A 1 104 ? 11.275 3.838 -21.768 1.00 67.69 104 GLY A CA 1
ATOM 774 C C . GLY A 1 104 ? 11.254 3.969 -23.293 1.00 67.69 104 GLY A C 1
ATOM 775 O O . GLY A 1 104 ? 12.167 3.493 -23.969 1.00 67.69 104 GLY A O 1
ATOM 776 N N . GLN A 1 105 ? 10.251 4.658 -23.845 1.00 71.38 105 GLN A N 1
ATOM 777 C CA . GLN A 1 105 ? 10.172 4.941 -25.282 1.00 71.38 105 GLN A CA 1
ATOM 778 C C . GLN A 1 105 ? 11.283 5.893 -25.744 1.00 71.38 105 GLN A C 1
ATOM 780 O O . GLN A 1 105 ? 11.853 5.690 -26.814 1.00 71.38 105 GLN A O 1
ATOM 785 N N . TYR A 1 106 ? 11.628 6.908 -24.947 1.00 72.56 106 TYR A N 1
ATOM 786 C CA . TYR A 1 106 ? 12.692 7.857 -25.279 1.00 72.56 106 TYR A CA 1
ATOM 787 C C . TYR A 1 106 ? 14.055 7.165 -25.411 1.00 72.56 106 TYR A C 1
ATOM 789 O O . TYR A 1 106 ? 14.756 7.362 -26.405 1.00 72.56 106 TYR A O 1
ATOM 797 N N . VAL A 1 107 ? 14.399 6.308 -24.444 1.00 68.06 107 VAL A N 1
ATOM 798 C CA . VAL A 1 107 ? 15.645 5.526 -24.462 1.00 68.06 107 VAL A CA 1
ATOM 799 C C . VAL A 1 107 ? 15.655 4.542 -25.630 1.00 68.06 107 VAL A C 1
ATOM 801 O O . VAL A 1 107 ? 16.654 4.447 -26.336 1.00 68.06 107 VAL A O 1
ATOM 804 N N . PHE A 1 108 ? 14.541 3.850 -25.885 1.00 65.44 108 PHE A N 1
ATOM 805 C CA . PHE A 1 108 ? 14.438 2.907 -26.999 1.00 65.44 108 PHE A CA 1
ATOM 806 C C . PHE A 1 108 ? 14.644 3.589 -28.360 1.00 65.44 108 PHE A C 1
ATOM 808 O O . PHE A 1 108 ? 15.413 3.099 -29.185 1.00 65.44 108 PHE A O 1
ATOM 815 N N . ASN A 1 109 ? 14.017 4.752 -28.570 1.00 66.94 109 ASN A N 1
ATOM 816 C CA . ASN A 1 109 ? 14.134 5.511 -29.816 1.00 66.94 109 ASN A CA 1
ATOM 8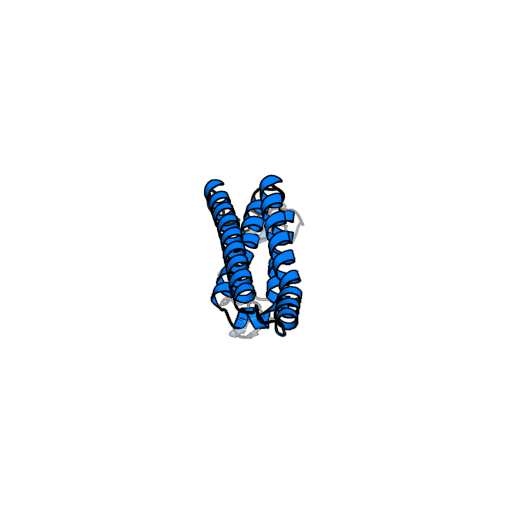17 C C . ASN A 1 109 ? 15.551 6.072 -30.043 1.00 66.94 109 ASN A C 1
ATOM 819 O O . ASN A 1 109 ? 15.970 6.205 -31.188 1.00 66.94 109 ASN A O 1
ATOM 823 N N . HIS A 1 110 ? 16.308 6.371 -28.980 1.00 66.88 110 HIS A N 1
ATOM 824 C CA . HIS A 1 110 ? 17.699 6.838 -29.090 1.00 66.88 110 HIS A CA 1
ATOM 825 C C . HIS A 1 110 ? 18.730 5.716 -29.317 1.00 66.88 110 HIS A C 1
ATOM 827 O O . HIS A 1 110 ? 19.860 6.014 -29.690 1.00 66.88 110 HIS A O 1
ATOM 833 N N . MET A 1 111 ? 18.361 4.443 -29.132 1.00 59.28 111 MET A N 1
ATOM 834 C CA . MET A 1 111 ? 19.271 3.284 -29.236 1.00 59.28 111 MET A CA 1
ATOM 835 C C . MET A 1 111 ? 19.176 2.562 -30.596 1.00 59.28 111 MET A C 1
ATOM 837 O O . MET A 1 111 ? 19.659 1.439 -30.751 1.00 59.28 111 MET A O 1
ATOM 841 N N . GLN A 1 112 ? 18.535 3.169 -31.602 1.00 57.62 112 GLN A N 1
ATOM 842 C CA . GLN A 1 112 ? 18.259 2.547 -32.903 1.00 57.62 112 GLN A CA 1
ATOM 843 C C . GLN A 1 112 ? 19.491 2.559 -33.841 1.00 57.62 112 GLN A C 1
ATOM 845 O O . GLN A 1 112 ? 19.450 3.072 -34.955 1.00 57.62 112 GLN A O 1
ATOM 850 N N . GLY A 1 113 ? 20.605 1.977 -33.387 1.00 53.19 113 GLY A N 1
ATOM 851 C CA . GLY A 1 113 ? 21.776 1.615 -34.193 1.00 53.19 113 GLY A CA 1
ATOM 852 C C . GLY A 1 113 ? 21.954 0.093 -34.185 1.00 53.19 113 GLY A C 1
ATOM 853 O O . GLY A 1 113 ? 21.892 -0.526 -33.129 1.00 53.19 113 GLY A O 1
ATOM 854 N N . GLY A 1 114 ? 22.148 -0.536 -35.349 1.00 54.75 114 GLY A N 1
ATOM 855 C CA . GLY A 1 114 ? 21.969 -1.985 -35.582 1.00 54.75 114 GLY A CA 1
ATOM 856 C C . GLY A 1 114 ? 22.751 -2.996 -34.716 1.00 54.75 114 GLY A C 1
ATOM 857 O O . GLY A 1 114 ? 22.494 -4.188 -34.843 1.00 54.75 114 GLY A O 1
ATOM 858 N N . GLY A 1 115 ? 23.660 -2.563 -33.833 1.00 57.81 115 GLY A N 1
ATOM 859 C CA . GLY A 1 115 ? 24.325 -3.407 -32.823 1.00 57.81 115 GLY A CA 1
ATOM 860 C C . GLY A 1 115 ? 23.816 -3.220 -31.382 1.00 57.81 115 GLY A C 1
ATOM 861 O O . GLY A 1 115 ? 24.015 -4.094 -30.543 1.00 57.81 115 GLY A O 1
ATOM 862 N N . GLU A 1 116 ? 23.112 -2.124 -31.089 1.00 53.94 116 GLU A N 1
ATOM 863 C CA . GLU A 1 116 ? 22.665 -1.756 -29.733 1.00 53.94 116 GLU A CA 1
ATOM 864 C C . GLU A 1 116 ? 21.222 -2.182 -29.428 1.00 53.94 116 GLU A C 1
ATOM 866 O O . GLU A 1 116 ? 20.758 -2.080 -28.292 1.00 53.94 116 GLU A O 1
ATOM 871 N N . PHE A 1 117 ? 20.532 -2.772 -30.409 1.00 56.97 117 PHE A N 1
ATOM 872 C CA . PHE A 1 117 ? 19.209 -3.377 -30.225 1.00 56.97 117 PHE A CA 1
ATOM 873 C C . PHE A 1 117 ? 19.220 -4.484 -29.159 1.00 56.97 117 PHE A C 1
ATOM 875 O O . PHE A 1 117 ? 18.253 -4.661 -28.420 1.00 56.97 117 PHE A O 1
ATOM 882 N N . VAL A 1 118 ? 20.342 -5.203 -29.041 1.00 60.16 118 VAL A N 1
ATOM 883 C CA . VAL A 1 118 ? 20.541 -6.246 -28.025 1.00 60.16 118 VAL A CA 1
ATOM 884 C C . VAL A 1 118 ? 20.648 -5.625 -26.628 1.00 60.16 118 VAL A C 1
ATOM 886 O O . VAL A 1 118 ? 20.085 -6.150 -25.673 1.00 60.16 118 VAL A O 1
ATOM 889 N N . VAL A 1 119 ? 21.298 -4.464 -26.511 1.00 56.91 119 VAL A N 1
ATOM 890 C CA . VAL A 1 119 ? 21.475 -3.738 -25.242 1.00 56.91 119 VAL A CA 1
ATOM 891 C C . VAL A 1 119 ? 20.161 -3.086 -24.802 1.00 56.91 119 VAL A C 1
ATOM 893 O O . VAL A 1 119 ? 19.773 -3.208 -23.640 1.00 56.91 119 VAL A O 1
ATOM 896 N N . ALA A 1 120 ? 19.421 -2.477 -25.733 1.00 59.22 120 ALA A N 1
ATOM 897 C CA . ALA A 1 120 ? 18.081 -1.946 -25.478 1.00 59.22 120 ALA A CA 1
ATOM 898 C C . ALA A 1 120 ? 17.079 -3.058 -25.100 1.00 59.22 120 ALA A C 1
ATOM 900 O O . ALA A 1 120 ? 16.258 -2.887 -24.193 1.00 59.22 120 ALA A O 1
ATOM 901 N N . GLY A 1 121 ? 17.182 -4.227 -25.742 1.00 63.78 121 GLY A N 1
ATOM 902 C CA . GLY A 1 121 ? 16.395 -5.413 -25.404 1.00 63.78 121 GLY A CA 1
ATOM 903 C C . GLY A 1 121 ? 16.687 -5.928 -23.993 1.00 63.78 121 GLY A C 1
ATOM 904 O O . GLY A 1 121 ? 15.768 -6.178 -23.222 1.00 63.78 121 GLY A O 1
ATOM 905 N N . VAL A 1 122 ? 17.957 -6.020 -23.596 1.00 63.72 122 VAL A N 1
ATOM 906 C CA . VAL A 1 122 ? 18.331 -6.481 -22.247 1.00 63.72 122 VAL A CA 1
ATOM 907 C C . VAL A 1 122 ? 17.911 -5.478 -21.163 1.00 63.72 122 VAL A C 1
ATOM 909 O O . VAL A 1 122 ? 17.385 -5.888 -20.126 1.00 63.72 122 VAL A O 1
ATOM 912 N N . ALA A 1 123 ? 18.063 -4.171 -21.407 1.00 62.88 123 ALA A N 1
ATOM 913 C CA . ALA A 1 123 ? 17.642 -3.130 -20.466 1.00 62.88 123 ALA A CA 1
ATOM 914 C C . ALA A 1 123 ? 16.120 -3.135 -20.230 1.00 62.88 123 ALA A C 1
ATOM 916 O O . ALA A 1 123 ? 15.663 -3.001 -19.094 1.00 62.88 123 ALA A O 1
ATOM 917 N N . THR A 1 124 ? 15.328 -3.353 -21.284 1.00 65.38 124 THR A N 1
ATOM 918 C CA . THR A 1 124 ? 13.869 -3.487 -21.160 1.00 65.38 124 THR A CA 1
ATOM 919 C C . THR A 1 124 ? 13.477 -4.787 -20.461 1.00 65.38 124 THR A C 1
ATOM 921 O O . THR A 1 124 ? 12.643 -4.744 -19.564 1.00 65.38 124 THR A O 1
ATOM 924 N N . ILE A 1 125 ? 14.127 -5.918 -20.750 1.00 69.31 125 ILE A N 1
ATOM 925 C CA . ILE A 1 125 ? 13.859 -7.205 -20.077 1.00 69.31 125 ILE A CA 1
ATOM 926 C C . ILE A 1 125 ? 14.090 -7.127 -18.562 1.00 69.31 125 ILE A C 1
ATOM 928 O O . ILE A 1 125 ? 13.312 -7.693 -17.795 1.00 69.31 125 ILE A O 1
ATOM 932 N N . MET A 1 126 ? 15.099 -6.380 -18.112 1.00 70.94 126 MET A N 1
ATOM 933 C CA . MET A 1 126 ? 15.371 -6.183 -16.684 1.00 70.94 126 MET A CA 1
ATOM 934 C C . MET A 1 126 ? 14.372 -5.221 -16.014 1.00 70.94 126 MET A C 1
ATOM 936 O O . MET A 1 126 ? 14.075 -5.361 -14.827 1.00 70.94 126 MET A O 1
ATOM 940 N N . MET A 1 127 ? 13.796 -4.291 -16.784 1.00 70.69 127 MET A N 1
ATOM 941 C CA . MET A 1 127 ? 12.753 -3.360 -16.341 1.00 70.69 127 MET A CA 1
ATOM 942 C C . MET A 1 127 ? 11.316 -3.908 -16.469 1.00 70.69 127 MET A C 1
ATOM 944 O O . MET A 1 127 ? 10.408 -3.416 -15.814 1.00 70.69 127 MET A O 1
ATOM 948 N N . ILE A 1 128 ? 11.034 -4.946 -17.243 1.00 76.56 128 ILE A N 1
ATOM 949 C CA . ILE A 1 128 ? 9.652 -5.449 -17.368 1.00 76.56 128 ILE A CA 1
ATOM 950 C C . ILE A 1 128 ? 9.051 -5.965 -16.034 1.00 76.56 128 ILE A C 1
ATOM 952 O O . ILE A 1 128 ? 7.887 -5.654 -15.758 1.00 76.56 128 ILE A O 1
ATOM 956 N N . PRO A 1 129 ? 9.792 -6.675 -15.153 1.00 76.75 129 PRO A N 1
ATOM 957 C CA . PRO A 1 129 ? 9.226 -7.226 -13.919 1.00 76.75 129 PRO A CA 1
ATOM 958 C C . PRO A 1 129 ? 8.663 -6.169 -12.964 1.00 76.75 129 PRO A C 1
ATOM 960 O O . PRO A 1 129 ? 7.602 -6.376 -12.377 1.00 76.75 129 PRO A O 1
ATOM 963 N N . HIS A 1 130 ? 9.327 -5.018 -12.818 1.00 76.38 130 HIS A N 1
ATOM 964 C CA . HIS A 1 130 ? 8.840 -3.977 -11.909 1.00 76.38 130 HIS A CA 1
ATOM 965 C C . HIS A 1 130 ? 7.631 -3.225 -12.476 1.00 76.38 130 HIS A C 1
ATOM 967 O O . HIS A 1 130 ? 6.706 -2.937 -11.727 1.00 76.38 130 HIS A O 1
ATOM 973 N N . TRP A 1 131 ? 7.558 -2.982 -13.792 1.00 76.50 131 TRP A N 1
ATOM 974 C CA . TRP A 1 131 ? 6.368 -2.360 -14.401 1.00 76.50 131 TRP A CA 1
ATOM 975 C C . TRP A 1 131 ? 5.152 -3.265 -14.262 1.00 76.50 131 TRP A C 1
ATOM 977 O O . TRP A 1 131 ? 4.049 -2.796 -13.987 1.00 76.50 131 TRP A O 1
ATOM 987 N N . PHE A 1 132 ? 5.368 -4.574 -14.381 1.00 83.75 132 PHE A N 1
ATOM 988 C CA . PHE A 1 132 ? 4.332 -5.570 -14.171 1.00 83.75 132 PHE A CA 1
ATOM 989 C C . PHE A 1 132 ? 3.839 -5.600 -12.715 1.00 83.75 132 PHE A C 1
ATOM 991 O O . PHE A 1 132 ? 2.632 -5.589 -12.476 1.00 83.75 132 PHE A O 1
ATOM 998 N N . LEU A 1 133 ? 4.751 -5.570 -11.736 1.00 82.75 133 LEU A N 1
ATOM 999 C CA . LEU A 1 133 ? 4.400 -5.529 -10.311 1.00 82.75 133 LEU A CA 1
ATOM 1000 C C . LEU A 1 133 ? 3.684 -4.230 -9.920 1.00 82.75 133 LEU A C 1
ATOM 1002 O O . LEU A 1 133 ? 2.688 -4.282 -9.198 1.00 82.75 133 LEU A O 1
ATOM 1006 N N . LEU A 1 134 ? 4.142 -3.083 -10.427 1.00 76.56 134 LEU A N 1
ATOM 1007 C CA . LEU A 1 134 ? 3.491 -1.786 -10.220 1.00 76.56 134 LEU A CA 1
ATOM 1008 C C . LEU A 1 134 ? 2.097 -1.745 -10.855 1.00 76.56 134 LEU A C 1
ATOM 1010 O O . LEU A 1 134 ? 1.150 -1.270 -10.230 1.00 76.56 134 LEU A O 1
ATOM 1014 N N . GLY A 1 135 ? 1.955 -2.289 -12.066 1.00 82.12 135 GLY A N 1
ATOM 1015 C CA . GLY A 1 135 ? 0.671 -2.412 -12.752 1.00 82.12 135 GLY A CA 1
ATOM 1016 C C . GLY A 1 135 ? -0.309 -3.296 -11.981 1.00 82.12 135 GLY A C 1
ATOM 1017 O O . GLY A 1 135 ? -1.445 -2.893 -11.738 1.00 82.12 135 GLY A O 1
ATOM 1018 N N . LEU A 1 136 ? 0.137 -4.466 -11.514 1.00 85.94 136 LEU A N 1
ATOM 1019 C CA . LEU A 1 136 ? -0.665 -5.334 -10.650 1.00 85.94 136 LEU A CA 1
ATOM 1020 C C . LEU A 1 136 ? -1.054 -4.630 -9.346 1.00 85.94 136 LEU A C 1
ATOM 1022 O O . LEU A 1 136 ? -2.222 -4.673 -8.966 1.00 85.94 136 LEU A O 1
ATOM 1026 N N . GLY A 1 137 ? -0.118 -3.940 -8.689 1.00 83.19 137 GLY A N 1
ATOM 1027 C CA . GLY A 1 137 ? -0.390 -3.159 -7.480 1.00 83.19 137 GLY A CA 1
ATOM 1028 C C . GLY A 1 137 ? -1.479 -2.103 -7.698 1.00 83.19 137 GLY A C 1
ATOM 1029 O O . GLY A 1 137 ? -2.428 -2.020 -6.915 1.00 83.19 137 GLY A O 1
ATOM 1030 N N . ALA A 1 138 ? -1.415 -1.364 -8.809 1.00 80.88 138 ALA A N 1
ATOM 1031 C CA . ALA A 1 138 ? -2.433 -0.384 -9.184 1.00 80.88 138 ALA A CA 1
ATOM 1032 C C . ALA A 1 138 ? -3.807 -1.032 -9.438 1.00 80.88 138 ALA A C 1
ATOM 1034 O O . ALA A 1 138 ? -4.822 -0.535 -8.944 1.00 80.88 138 ALA A O 1
ATOM 1035 N N . ILE A 1 139 ? -3.845 -2.172 -10.139 1.00 84.81 139 ILE A N 1
ATOM 1036 C CA . ILE A 1 139 ? -5.081 -2.931 -10.387 1.00 84.81 139 ILE A CA 1
ATOM 1037 C C . ILE A 1 139 ? -5.690 -3.404 -9.064 1.00 84.81 139 ILE A C 1
ATOM 1039 O O . ILE A 1 139 ? -6.882 -3.209 -8.840 1.00 84.81 139 ILE A O 1
ATOM 1043 N N . PHE A 1 140 ? -4.895 -3.970 -8.154 1.00 83.44 140 PHE A N 1
ATOM 1044 C CA . PHE A 1 140 ? -5.387 -4.422 -6.849 1.00 83.44 140 PHE A CA 1
ATOM 1045 C C . PHE A 1 140 ? -5.852 -3.267 -5.956 1.00 83.44 140 PHE A C 1
ATOM 1047 O O . PHE A 1 140 ? -6.827 -3.431 -5.222 1.00 83.44 140 PHE A O 1
ATOM 1054 N N . SER A 1 141 ? -5.229 -2.091 -6.059 1.00 78.06 141 SER A N 1
ATOM 1055 C CA . SER A 1 141 ? -5.682 -0.876 -5.369 1.00 78.06 141 SER A CA 1
ATOM 1056 C C . SER A 1 141 ? -7.049 -0.420 -5.892 1.00 78.06 141 SER A C 1
ATOM 1058 O O . SER A 1 141 ? -7.967 -0.139 -5.116 1.00 78.06 141 SER A O 1
ATOM 1060 N N . PHE A 1 142 ? -7.236 -0.452 -7.215 1.00 81.44 142 PHE A N 1
ATOM 1061 C CA . PHE A 1 142 ? -8.513 -0.143 -7.855 1.00 81.44 142 PHE A CA 1
ATOM 1062 C C . PHE A 1 142 ? -9.602 -1.173 -7.514 1.00 81.44 142 PHE A C 1
ATOM 1064 O O . PHE A 1 142 ? -10.717 -0.805 -7.148 1.00 81.44 142 PHE A O 1
ATOM 1071 N N . VAL A 1 143 ? -9.280 -2.469 -7.550 1.00 83.31 143 VAL A N 1
ATOM 1072 C CA . VAL A 1 143 ? -10.200 -3.550 -7.157 1.00 83.31 143 VAL A CA 1
ATOM 1073 C C . VAL A 1 143 ? -10.555 -3.457 -5.672 1.00 83.31 143 VAL A C 1
ATOM 1075 O O . VAL A 1 143 ? -11.718 -3.635 -5.317 1.00 83.31 143 VAL A O 1
ATOM 1078 N N . GLY A 1 144 ? -9.597 -3.132 -4.799 1.00 75.44 144 GLY A N 1
ATOM 1079 C CA . GLY A 1 144 ? -9.837 -2.899 -3.371 1.00 75.44 144 GLY A CA 1
ATOM 1080 C C . GLY A 1 144 ? -10.823 -1.758 -3.123 1.00 75.44 144 GLY A C 1
ATOM 1081 O O . GLY A 1 144 ? -11.705 -1.873 -2.267 1.00 75.44 144 GLY A O 1
ATOM 1082 N N . TRP A 1 145 ? -10.733 -0.704 -3.936 1.00 71.88 145 TRP A N 1
ATOM 1083 C CA . TRP A 1 145 ? -11.672 0.412 -3.917 1.00 71.88 145 TRP A CA 1
ATOM 1084 C C . TRP A 1 145 ? -13.075 0.018 -4.386 1.00 71.88 145 TRP A C 1
ATOM 1086 O O . TRP A 1 145 ? -14.044 0.233 -3.653 1.00 71.88 145 TRP A O 1
ATOM 1096 N N . VAL A 1 146 ? -13.189 -0.609 -5.561 1.00 82.62 146 VAL A N 1
ATOM 1097 C CA . VAL A 1 146 ? -14.483 -1.014 -6.141 1.00 82.62 146 VAL A CA 1
ATOM 1098 C C . VAL A 1 146 ? -15.184 -2.050 -5.265 1.00 82.62 146 VAL A C 1
ATOM 1100 O O . VAL A 1 146 ? -16.379 -1.939 -5.001 1.00 82.62 146 VAL A O 1
ATOM 1103 N N . ALA A 1 147 ? -14.445 -3.040 -4.766 1.00 79.06 147 ALA A N 1
ATOM 1104 C CA . ALA A 1 147 ? -15.004 -4.117 -3.961 1.00 79.06 147 ALA A CA 1
ATOM 1105 C C . ALA A 1 147 ? -15.274 -3.716 -2.500 1.00 79.06 147 ALA A C 1
ATOM 1107 O O . ALA A 1 147 ? -15.802 -4.540 -1.756 1.00 79.06 147 ALA A O 1
ATOM 1108 N N . ARG A 1 148 ? -14.903 -2.495 -2.064 1.00 75.19 148 ARG A N 1
ATOM 1109 C CA . ARG A 1 148 ? -14.973 -2.043 -0.656 1.00 75.19 148 ARG A CA 1
ATOM 1110 C C . ARG A 1 148 ? -14.316 -3.035 0.323 1.00 75.19 148 ARG A C 1
ATOM 1112 O O . ARG A 1 148 ? -14.710 -3.103 1.484 1.00 75.19 148 ARG A O 1
ATOM 1119 N N . LYS A 1 149 ? -13.324 -3.813 -0.130 1.00 79.69 149 LYS A N 1
ATOM 1120 C CA . LYS A 1 149 ? -12.652 -4.843 0.680 1.00 79.69 149 LYS A CA 1
ATOM 1121 C C . LYS A 1 149 ? -11.263 -4.367 1.118 1.00 79.69 149 LYS A C 1
ATOM 1123 O O . LYS A 1 149 ? -10.463 -3.991 0.261 1.00 79.69 149 LYS A O 1
ATOM 1128 N N . PRO A 1 150 ? -10.919 -4.464 2.417 1.00 76.00 150 PRO A N 1
ATOM 1129 C CA . PRO A 1 150 ? -9.636 -3.982 2.939 1.00 76.00 150 PRO A CA 1
ATOM 1130 C C . PRO A 1 150 ? -8.430 -4.759 2.389 1.00 76.00 150 PRO A C 1
ATOM 1132 O O . PRO A 1 150 ? -7.344 -4.201 2.250 1.00 76.00 150 PRO A O 1
ATOM 1135 N N . TRP A 1 151 ? -8.627 -6.026 2.010 1.00 78.62 151 TRP A N 1
ATOM 1136 C CA . TRP A 1 151 ? -7.574 -6.904 1.496 1.00 78.62 151 TRP A CA 1
ATOM 1137 C C . TRP A 1 151 ? -6.901 -6.386 0.217 1.00 78.62 151 TRP A C 1
ATOM 1139 O O . TRP A 1 151 ? -5.703 -6.587 0.046 1.00 78.62 151 TRP A O 1
ATOM 1149 N N . GLY A 1 152 ? -7.632 -5.689 -0.662 1.00 82.06 152 GLY A N 1
ATOM 1150 C CA . GLY A 1 152 ? -7.073 -5.200 -1.931 1.00 82.06 152 GLY A CA 1
ATOM 1151 C C . GLY A 1 152 ? -5.982 -4.144 -1.739 1.00 82.06 152 GLY A C 1
ATOM 1152 O O . GLY A 1 152 ? -4.949 -4.190 -2.402 1.00 82.06 152 GLY A O 1
ATOM 1153 N N . TYR A 1 153 ? -6.160 -3.253 -0.760 1.00 79.56 153 TYR A N 1
ATOM 1154 C CA . TYR A 1 153 ? -5.164 -2.233 -0.418 1.00 79.56 153 TYR A CA 1
ATOM 1155 C C . TYR A 1 153 ? -3.906 -2.836 0.204 1.00 79.56 153 TYR A C 1
ATOM 1157 O O . TYR A 1 153 ? -2.802 -2.380 -0.074 1.00 79.56 153 TYR A O 1
ATOM 1165 N N . LEU A 1 154 ? -4.071 -3.888 1.010 1.00 82.19 154 LEU A N 1
ATOM 1166 C CA . LEU A 1 154 ? -2.957 -4.590 1.642 1.00 82.19 154 LEU A CA 1
ATOM 1167 C C . LEU A 1 154 ? -2.083 -5.263 0.574 1.00 82.19 154 LEU A C 1
ATOM 1169 O O . LEU A 1 154 ? -0.867 -5.080 0.561 1.00 82.19 154 LEU A O 1
ATOM 1173 N N . VAL A 1 155 ? -2.712 -5.964 -0.374 1.00 88.12 155 VAL A N 1
ATOM 1174 C CA . VAL A 1 155 ? -2.008 -6.598 -1.498 1.00 88.12 155 VAL A CA 1
ATOM 1175 C C . VAL A 1 155 ? -1.309 -5.553 -2.371 1.00 88.12 155 VAL A C 1
ATOM 1177 O O . VAL A 1 155 ? -0.136 -5.731 -2.695 1.00 88.12 155 VAL A O 1
ATOM 1180 N N . ALA A 1 156 ? -1.977 -4.441 -2.691 1.00 84.12 156 ALA A N 1
ATOM 1181 C CA . ALA A 1 156 ? -1.380 -3.352 -3.462 1.00 84.12 156 ALA A CA 1
ATOM 1182 C C . ALA A 1 156 ? -0.129 -2.772 -2.780 1.00 84.12 156 ALA A C 1
ATOM 1184 O O . ALA A 1 156 ? 0.918 -2.661 -3.413 1.00 84.12 156 ALA A O 1
ATOM 1185 N N . SER A 1 157 ? -0.198 -2.472 -1.478 1.00 81.38 157 SER A N 1
ATOM 1186 C CA . SER A 1 157 ? 0.945 -1.948 -0.719 1.00 81.38 157 SER A CA 1
ATOM 1187 C C . SER A 1 157 ? 2.109 -2.937 -0.639 1.00 81.38 157 SER A C 1
ATOM 1189 O O . SER A 1 157 ? 3.259 -2.519 -0.761 1.00 81.38 157 SER A O 1
ATOM 1191 N N . ILE A 1 158 ? 1.837 -4.237 -0.478 1.00 87.69 158 ILE A N 1
ATOM 1192 C CA . ILE A 1 158 ? 2.889 -5.264 -0.488 1.00 87.69 158 ILE A CA 1
ATOM 1193 C C . ILE A 1 158 ? 3.565 -5.325 -1.858 1.00 87.69 158 ILE A C 1
ATOM 1195 O O . ILE A 1 158 ? 4.792 -5.303 -1.923 1.00 87.69 158 ILE A O 1
ATOM 1199 N N . LEU A 1 159 ? 2.794 -5.369 -2.948 1.00 86.25 159 LEU A N 1
ATOM 1200 C CA . LEU A 1 159 ? 3.345 -5.417 -4.306 1.00 86.25 159 LEU A CA 1
ATOM 1201 C C . LEU A 1 159 ? 4.199 -4.180 -4.614 1.00 86.25 159 LEU A C 1
ATOM 1203 O O . LEU A 1 159 ? 5.292 -4.317 -5.164 1.00 86.25 159 LEU A O 1
ATOM 1207 N N . GLN A 1 160 ? 3.763 -2.993 -4.178 1.00 82.62 160 GLN A N 1
ATOM 1208 C CA . GLN A 1 160 ? 4.549 -1.763 -4.297 1.00 82.62 160 GLN A CA 1
ATOM 1209 C C . GLN A 1 160 ? 5.852 -1.838 -3.485 1.00 82.62 160 GLN A C 1
ATOM 1211 O O . GLN A 1 160 ? 6.914 -1.492 -3.997 1.00 82.62 160 GLN A O 1
ATOM 1216 N N . CYS A 1 161 ? 5.796 -2.330 -2.242 1.00 84.25 161 CYS A N 1
ATOM 1217 C CA . CYS A 1 161 ? 6.983 -2.528 -1.408 1.00 84.25 161 CYS A CA 1
ATOM 1218 C C . CYS A 1 161 ? 7.987 -3.481 -2.062 1.00 84.25 161 CYS A C 1
ATOM 1220 O O . CYS A 1 161 ? 9.170 -3.158 -2.151 1.00 84.25 161 CYS A O 1
ATOM 1222 N N . VAL A 1 162 ? 7.522 -4.636 -2.545 1.00 87.62 162 VAL A N 1
ATOM 1223 C CA . VAL A 1 162 ? 8.379 -5.621 -3.217 1.00 87.62 162 VAL A CA 1
ATOM 1224 C C . VAL A 1 162 ? 8.998 -5.013 -4.477 1.00 87.62 162 VAL A C 1
ATOM 1226 O O . VAL A 1 162 ? 10.195 -5.166 -4.697 1.00 87.62 162 VAL A O 1
ATOM 1229 N N . SER A 1 163 ? 8.229 -4.249 -5.256 1.00 81.19 163 SER A N 1
ATOM 1230 C CA . SER A 1 163 ? 8.742 -3.577 -6.453 1.00 81.19 163 SER A CA 1
ATOM 1231 C C . SER A 1 163 ? 9.839 -2.547 -6.148 1.00 81.19 163 SER A C 1
ATOM 1233 O O . SER A 1 163 ? 10.805 -2.453 -6.903 1.00 81.19 163 SER A O 1
ATOM 1235 N N . VAL A 1 164 ? 9.719 -1.786 -5.054 1.00 79.94 164 VAL A N 1
ATOM 1236 C CA . VAL A 1 164 ? 10.756 -0.826 -4.625 1.00 79.94 164 VAL A CA 1
ATOM 1237 C C . VAL A 1 164 ? 12.007 -1.553 -4.130 1.00 79.94 164 VAL A C 1
ATOM 1239 O O . VAL A 1 164 ? 13.122 -1.141 -4.444 1.00 79.94 164 VAL A O 1
ATOM 1242 N N . LEU A 1 165 ? 11.837 -2.657 -3.396 1.00 83.00 165 LEU A N 1
ATOM 1243 C CA . LEU A 1 165 ? 12.952 -3.449 -2.872 1.00 83.00 165 LEU A CA 1
ATOM 1244 C C . LEU A 1 165 ? 13.771 -4.117 -3.982 1.00 83.00 165 LEU A C 1
ATOM 1246 O O . LEU A 1 165 ? 14.998 -4.086 -3.929 1.00 83.00 165 LEU A O 1
ATOM 1250 N N . VAL A 1 166 ? 13.114 -4.679 -5.002 1.00 81.31 166 VAL A N 1
ATOM 1251 C CA . VAL A 1 166 ? 13.785 -5.381 -6.113 1.00 81.31 166 VAL A CA 1
ATOM 1252 C C . VAL A 1 166 ? 14.704 -4.454 -6.919 1.00 81.31 166 VAL A C 1
ATOM 1254 O O . VAL A 1 166 ? 15.713 -4.909 -7.448 1.00 81.31 166 VAL A O 1
ATOM 1257 N N . LEU A 1 167 ? 14.412 -3.151 -6.974 1.00 74.44 167 LEU A N 1
ATOM 1258 C CA . LEU A 1 167 ? 15.202 -2.169 -7.726 1.00 74.44 167 LEU A CA 1
ATOM 1259 C C . LEU A 1 167 ? 15.754 -1.044 -6.854 1.00 74.44 167 LEU A C 1
ATOM 1261 O O . LEU A 1 167 ? 15.979 0.066 -7.338 1.00 74.44 167 LEU A O 1
ATOM 1265 N N . ILE A 1 168 ? 16.013 -1.321 -5.575 1.00 78.88 168 ILE A N 1
ATOM 1266 C CA . ILE A 1 168 ? 16.449 -0.298 -4.620 1.00 78.88 168 ILE A CA 1
ATOM 1267 C C . ILE A 1 168 ? 17.676 0.484 -5.121 1.00 78.88 168 ILE A C 1
ATOM 1269 O O . ILE A 1 168 ? 17.734 1.697 -4.958 1.00 78.88 168 ILE A O 1
ATOM 1273 N N . GLY A 1 169 ? 18.598 -0.173 -5.838 1.00 74.44 169 GLY A N 1
ATOM 1274 C CA . GLY A 1 169 ? 19.761 0.470 -6.461 1.00 74.44 169 GLY A CA 1
ATOM 1275 C C . GLY A 1 169 ? 19.407 1.517 -7.524 1.00 74.44 169 GLY A C 1
ATOM 1276 O O . GLY A 1 169 ? 20.026 2.577 -7.570 1.00 74.44 169 GLY A O 1
ATOM 1277 N N . VAL A 1 170 ? 18.373 1.274 -8.336 1.00 71.62 170 VAL A N 1
ATOM 1278 C CA . VAL A 1 170 ? 17.877 2.248 -9.324 1.00 71.62 170 VAL A CA 1
ATOM 1279 C C . VAL A 1 170 ? 17.109 3.366 -8.623 1.00 71.62 170 VAL A C 1
ATOM 1281 O O . VAL A 1 170 ? 17.292 4.540 -8.941 1.00 71.62 170 VAL A O 1
ATOM 1284 N N . PHE A 1 171 ? 16.304 3.031 -7.616 1.00 72.94 171 PHE A N 1
ATOM 1285 C CA . PHE A 1 171 ? 15.542 4.015 -6.847 1.00 72.94 171 PHE A CA 1
ATOM 1286 C C . PHE A 1 171 ? 16.433 4.981 -6.054 1.00 72.94 171 PHE A C 1
ATOM 1288 O O . PHE A 1 171 ? 16.106 6.160 -5.952 1.00 72.94 171 PHE A O 1
ATOM 1295 N N . ILE A 1 172 ? 17.591 4.530 -5.564 1.00 74.81 172 ILE A N 1
ATOM 1296 C CA . ILE A 1 172 ? 18.580 5.397 -4.902 1.00 74.81 172 ILE A CA 1
ATOM 1297 C C . ILE A 1 172 ? 19.102 6.482 -5.857 1.00 74.81 172 ILE A C 1
ATOM 1299 O O . ILE A 1 172 ? 19.322 7.615 -5.437 1.00 74.81 172 ILE A O 1
ATOM 1303 N N . SER A 1 173 ? 19.248 6.172 -7.150 1.00 74.88 173 SER A N 1
ATOM 1304 C CA . SER A 1 173 ? 19.701 7.150 -8.152 1.00 74.88 173 SER A CA 1
ATOM 1305 C C . SER A 1 173 ? 18.648 8.213 -8.500 1.00 74.88 173 SER A C 1
ATOM 1307 O O . SER A 1 173 ? 18.981 9.268 -9.037 1.00 74.88 173 SER A O 1
ATOM 1309 N N . ARG A 1 174 ? 17.373 7.960 -8.181 1.00 75.19 174 ARG A N 1
ATOM 1310 C CA . ARG A 1 174 ? 16.233 8.831 -8.492 1.00 75.19 174 ARG A CA 1
ATOM 1311 C C . ARG A 1 174 ? 15.384 9.042 -7.225 1.00 75.19 174 ARG A C 1
ATOM 1313 O O . ARG A 1 174 ? 14.343 8.400 -7.060 1.00 75.19 174 ARG A O 1
ATOM 1320 N N . PRO A 1 175 ? 15.786 9.963 -6.329 1.00 73.94 175 PRO A N 1
ATOM 1321 C CA . PRO A 1 175 ? 15.129 10.159 -5.033 1.00 73.94 175 PRO A CA 1
ATOM 1322 C C . PRO A 1 175 ? 13.668 10.620 -5.145 1.00 73.94 175 PRO A C 1
ATOM 1324 O O . PRO A 1 175 ? 12.876 10.359 -4.241 1.00 73.94 175 PRO A O 1
ATOM 1327 N N . SER A 1 176 ? 13.285 11.249 -6.263 1.00 75.69 176 SER A N 1
ATOM 1328 C CA . SER A 1 176 ? 11.893 11.616 -6.554 1.00 75.69 176 SER A CA 1
ATOM 1329 C C . SER A 1 176 ? 10.957 10.408 -6.501 1.00 75.69 176 SER A C 1
ATOM 1331 O O . SER A 1 176 ? 9.866 10.493 -5.941 1.00 75.69 176 SER A O 1
ATOM 1333 N N . TYR A 1 177 ? 11.400 9.255 -7.002 1.00 73.12 177 TYR A N 1
ATOM 1334 C CA . TYR A 1 177 ? 10.581 8.054 -7.014 1.00 73.12 177 TYR A CA 1
ATOM 1335 C C . TYR A 1 177 ? 10.435 7.428 -5.624 1.00 73.12 177 TYR A C 1
ATOM 1337 O O . TYR A 1 177 ? 9.341 6.992 -5.277 1.00 73.12 177 TYR A O 1
ATOM 1345 N N . LEU A 1 178 ? 11.477 7.443 -4.784 1.00 74.31 178 LEU A N 1
ATOM 1346 C CA . LEU A 1 178 ? 11.372 6.967 -3.396 1.00 74.31 178 LEU A CA 1
ATOM 1347 C C . LEU A 1 178 ? 10.332 7.754 -2.594 1.00 74.31 178 LEU A C 1
ATOM 1349 O O . LEU A 1 178 ? 9.578 7.163 -1.823 1.00 74.31 178 LEU A O 1
ATOM 1353 N N . ILE A 1 179 ? 10.266 9.071 -2.802 1.00 76.88 179 ILE A N 1
ATOM 1354 C CA . ILE A 1 179 ? 9.280 9.929 -2.140 1.00 76.88 179 ILE A CA 1
ATOM 1355 C C . ILE A 1 179 ? 7.874 9.571 -2.622 1.00 76.88 179 ILE A C 1
ATOM 1357 O O . ILE A 1 179 ? 7.001 9.308 -1.796 1.00 76.88 179 ILE A O 1
ATOM 1361 N N . THR A 1 180 ? 7.660 9.488 -3.937 1.00 73.88 180 THR A N 1
ATOM 1362 C CA . THR A 1 180 ? 6.352 9.131 -4.500 1.00 73.88 180 THR A CA 1
ATOM 1363 C C . THR A 1 180 ? 5.901 7.755 -4.009 1.00 73.88 180 THR A C 1
ATOM 1365 O O . THR A 1 180 ? 4.836 7.648 -3.406 1.00 73.88 180 THR A O 1
ATOM 1368 N N . TYR A 1 181 ? 6.718 6.708 -4.158 1.00 75.25 181 TYR A N 1
ATOM 1369 C CA . TYR A 1 181 ? 6.355 5.355 -3.720 1.00 75.25 181 TYR A CA 1
ATOM 1370 C C . TYR A 1 181 ? 6.227 5.225 -2.195 1.00 75.25 181 TYR A C 1
ATOM 1372 O O . TYR A 1 181 ? 5.348 4.505 -1.721 1.00 75.25 181 TYR A O 1
ATOM 1380 N N . GLY A 1 182 ? 7.026 5.957 -1.415 1.00 80.19 182 GLY A N 1
ATOM 1381 C CA . GLY A 1 182 ? 6.897 6.018 0.041 1.00 80.19 182 GLY A CA 1
ATOM 1382 C C . GLY A 1 182 ? 5.563 6.623 0.482 1.00 80.19 182 GLY A C 1
ATOM 1383 O O . GLY A 1 182 ? 4.867 6.046 1.319 1.00 80.19 182 GLY A O 1
ATOM 1384 N N . VAL A 1 183 ? 5.152 7.734 -0.138 1.00 78.75 183 VAL A N 1
ATOM 1385 C CA . VAL A 1 183 ? 3.826 8.334 0.084 1.00 78.75 183 VAL A CA 1
ATOM 1386 C C . VAL A 1 183 ? 2.721 7.355 -0.317 1.00 78.75 183 VAL A C 1
ATOM 1388 O O . VAL A 1 183 ? 1.745 7.210 0.420 1.00 78.75 183 VAL A O 1
ATOM 1391 N N . LEU A 1 184 ? 2.887 6.620 -1.425 1.00 71.44 184 LEU A N 1
ATOM 1392 C CA . LEU A 1 184 ? 1.911 5.615 -1.849 1.00 71.44 184 LEU A CA 1
ATOM 1393 C C . LEU A 1 184 ? 1.751 4.494 -0.798 1.00 71.44 184 LEU A C 1
ATOM 1395 O O . LEU A 1 184 ? 0.628 4.153 -0.419 1.00 71.44 184 LEU A O 1
ATOM 1399 N N . ILE A 1 185 ? 2.851 3.958 -0.266 1.00 78.56 185 ILE A N 1
ATOM 1400 C CA . ILE A 1 185 ? 2.808 2.914 0.768 1.00 78.56 185 ILE A CA 1
ATOM 1401 C C . ILE A 1 185 ? 2.080 3.428 2.020 1.00 78.56 185 ILE A C 1
ATOM 1403 O O . ILE A 1 185 ? 1.146 2.780 2.497 1.00 78.56 185 ILE A O 1
ATOM 1407 N N . ILE A 1 186 ? 2.437 4.619 2.512 1.00 80.75 186 ILE A N 1
ATOM 1408 C CA . ILE A 1 186 ? 1.818 5.219 3.705 1.00 80.75 186 ILE A CA 1
ATOM 1409 C C . ILE A 1 186 ? 0.314 5.438 3.487 1.00 80.75 186 ILE A C 1
ATOM 1411 O O . ILE A 1 186 ? -0.495 5.073 4.342 1.00 80.75 186 ILE A O 1
ATOM 1415 N N . CYS A 1 187 ? -0.089 5.965 2.328 1.00 73.75 187 CYS A N 1
ATOM 1416 C CA . CYS A 1 187 ? -1.499 6.151 1.984 1.00 73.75 187 CYS A CA 1
ATOM 1417 C C . CYS A 1 187 ? -2.285 4.832 1.944 1.00 73.75 187 CYS A C 1
ATOM 1419 O O . CYS A 1 187 ? -3.441 4.805 2.377 1.00 73.75 187 CYS A O 1
ATOM 1421 N N . GLY A 1 188 ? -1.681 3.735 1.479 1.00 73.38 188 GLY A N 1
ATOM 1422 C CA . GLY A 1 188 ? -2.300 2.407 1.512 1.00 73.38 188 GLY A CA 1
ATOM 1423 C C . GLY A 1 188 ? -2.564 1.918 2.942 1.00 73.38 188 GLY A C 1
ATOM 1424 O O . GLY A 1 188 ? -3.685 1.518 3.270 1.00 73.38 188 GLY A O 1
ATOM 1425 N N . PHE A 1 189 ? -1.581 2.061 3.839 1.00 76.81 189 PHE A N 1
ATOM 1426 C CA . PHE A 1 189 ? -1.730 1.719 5.261 1.00 76.81 189 PHE A CA 1
ATOM 1427 C C . PHE A 1 189 ? -2.771 2.583 5.984 1.00 76.81 189 PHE A C 1
ATOM 1429 O O . PHE A 1 189 ? -3.554 2.078 6.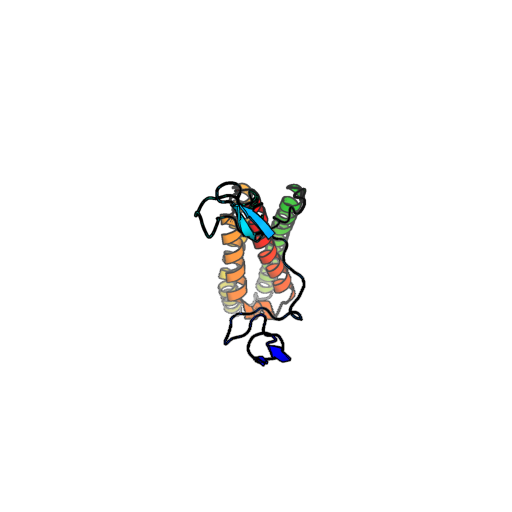798 1.00 76.81 189 PHE A O 1
ATOM 1436 N N . VAL A 1 190 ? -2.826 3.879 5.672 1.00 78.75 190 VAL A N 1
ATOM 1437 C CA . VAL A 1 190 ? -3.850 4.789 6.207 1.00 78.75 190 VAL A CA 1
ATOM 1438 C C . VAL A 1 190 ? -5.237 4.384 5.707 1.00 78.75 190 VAL A C 1
ATOM 1440 O O . VAL A 1 190 ? -6.168 4.288 6.506 1.00 78.75 190 VAL A O 1
ATOM 1443 N N . SER A 1 191 ? -5.376 4.062 4.418 1.00 71.62 191 SER A N 1
ATOM 1444 C CA . SER A 1 191 ? -6.647 3.619 3.825 1.00 71.62 191 SER A CA 1
ATOM 1445 C C . SER A 1 191 ? -7.169 2.342 4.490 1.00 71.62 191 SER A C 1
ATOM 1447 O O . SER A 1 191 ? -8.338 2.274 4.871 1.00 71.62 191 SER A O 1
ATOM 1449 N N . MET A 1 192 ? -6.292 1.368 4.739 1.00 71.56 192 MET A N 1
ATOM 1450 C CA . MET A 1 192 ? -6.623 0.156 5.495 1.00 71.56 192 MET A CA 1
ATOM 1451 C C . MET A 1 192 ? -7.059 0.473 6.934 1.00 71.56 192 MET A C 1
ATOM 1453 O O . MET A 1 192 ? -8.055 -0.065 7.420 1.00 71.56 192 MET A O 1
ATOM 1457 N N . SER A 1 193 ? -6.345 1.372 7.613 1.00 72.19 193 SER A N 1
ATOM 1458 C CA . SER A 1 193 ? -6.652 1.762 8.995 1.00 72.19 193 SER A CA 1
ATOM 1459 C C . SER A 1 193 ? -8.022 2.439 9.108 1.00 72.19 193 SER A C 1
ATOM 1461 O O . SER A 1 193 ? -8.744 2.230 10.083 1.00 72.19 193 SER A O 1
ATOM 1463 N N . LEU A 1 194 ? -8.412 3.215 8.094 1.00 67.81 194 LEU A N 1
ATOM 1464 C CA . LEU A 1 194 ? -9.727 3.850 8.021 1.00 67.81 194 LEU A CA 1
ATOM 1465 C C . LEU A 1 194 ? -10.853 2.849 7.734 1.00 67.81 194 LEU A C 1
ATOM 1467 O O . LEU A 1 194 ? -11.951 3.020 8.263 1.00 67.81 194 LEU A O 1
ATOM 1471 N N . LEU A 1 195 ? -10.599 1.811 6.932 1.00 66.62 195 LEU A N 1
ATOM 1472 C CA . LEU A 1 195 ? -11.583 0.757 6.656 1.00 66.62 195 LEU A CA 1
ATOM 1473 C C . LEU A 1 195 ? -11.822 -0.127 7.885 1.00 66.62 195 LEU A C 1
ATOM 1475 O O . LEU A 1 195 ? -12.976 -0.349 8.251 1.00 66.62 195 LEU A O 1
ATOM 1479 N N . LYS A 1 196 ? -10.755 -0.518 8.597 1.00 69.19 196 LYS A N 1
ATOM 1480 C CA . LYS A 1 196 ? -10.852 -1.331 9.821 1.00 69.19 196 LYS A CA 1
ATOM 1481 C C . LYS A 1 196 ? -11.654 -0.634 10.924 1.00 69.19 196 LYS A C 1
ATOM 1483 O O . LYS A 1 196 ? -12.467 -1.266 11.588 1.00 69.19 196 LYS A O 1
ATOM 1488 N N . LYS A 1 197 ? -11.483 0.685 11.087 1.00 70.25 197 LYS A N 1
ATOM 1489 C CA . LYS A 1 197 ? -12.264 1.489 12.049 1.00 70.25 197 LYS A CA 1
ATOM 1490 C C . LYS A 1 197 ? -13.766 1.523 11.745 1.00 70.25 197 LYS A C 1
ATOM 1492 O O . LYS A 1 197 ? -14.549 1.823 12.635 1.00 70.25 197 LYS A O 1
ATOM 1497 N N . LYS A 1 198 ? -14.174 1.242 10.504 1.00 66.56 198 LYS A N 1
ATOM 1498 C CA . LYS A 1 198 ? -15.579 1.264 10.071 1.00 66.56 198 LYS A CA 1
ATOM 1499 C C . LYS A 1 198 ? -16.247 -0.119 10.062 1.00 66.56 198 LYS A C 1
ATOM 1501 O O . LYS A 1 198 ? -17.405 -0.199 9.668 1.00 66.56 198 LYS A O 1
ATOM 1506 N N . GLY A 1 199 ? -15.552 -1.173 10.499 1.00 63.41 199 GLY A N 1
ATOM 1507 C CA . GLY A 1 199 ? -16.112 -2.526 10.610 1.00 63.41 199 GLY A CA 1
ATOM 1508 C C . GLY A 1 199 ? -16.284 -3.273 9.281 1.00 63.41 199 GLY A C 1
ATOM 1509 O O . GLY A 1 199 ? -17.109 -4.181 9.223 1.00 63.41 199 GLY A O 1
ATOM 1510 N N . TYR A 1 200 ? -15.544 -2.879 8.235 1.00 54.03 200 TYR A N 1
ATOM 1511 C CA . TYR A 1 200 ? -15.475 -3.587 6.945 1.00 54.03 200 TYR A CA 1
ATOM 1512 C C . TYR A 1 200 ? -14.354 -4.630 6.909 1.00 54.03 200 TYR A C 1
ATOM 1514 O O . TYR A 1 200 ? -13.317 -4.406 7.578 1.00 54.03 200 TYR A O 1
#

Foldseek 3Di:
DADPPPRDDDDPQDQADPPPRHGDPPNDDDQDWDAQPPPRDIDGQPDQADPPPRDRRHDPPPCPPVPVPPPPPPPPPDPVVLVVLLVVLLVVLVVVLVVVVVVLVVVQVVQPDPVCNVVNVVVVVLVPVLSVLSVQLSVLSVVCVVVVPLVSLVSSLVSLVVSCVSPVVVCVVPVVVVVSSVVSNVSSVVSSVVSVVVVD

Radius of gyration: 36.01 Å; chains: 1; bounding box: 48×26×110 Å

Secondary structure (DSSP, 8-state):
-B-TTT-PBPPTT-SB-TTT-PBPTTS-PPPPEEE-TTT--EEETT-SS-TTT----S--------------------HHHHHHHHHHHHHHHHHHHHHHHHHHHHHHHHT-STTTHHHHHHHHHHHHHHHHHHHHHHHHHHHHHHTT-HHHHHHHHHHHHHHHHHTHHHHHH-HHHHHHHHHHHHHHHHHHHHHHTTT-

pLDDT: mean 72.77, std 11.49, range [42.78, 88.44]